Protein AF-A0A6C2YGJ9-F1 (afdb_monomer)

pLDDT: mean 78.11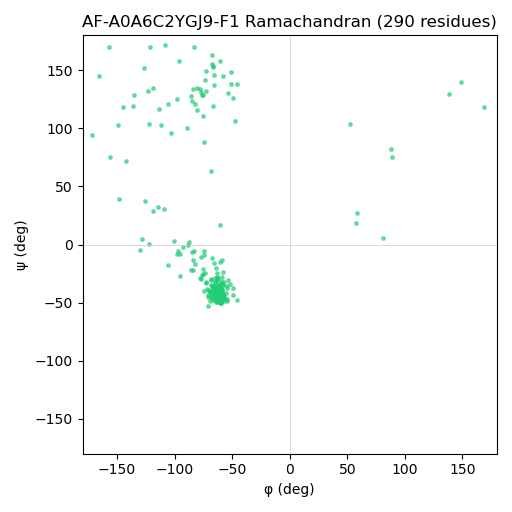, std 20.86, range [23.27, 96.12]

Nearest PDB structures (foldseek):
  2crb-assembly1_A  TM=7.549E-01  e=2.771E+00  Mus musculus
  4y21-assembly1_A  TM=3.299E-01  e=2.074E-01  Rattus norvegicus
  4niq-assembly1_A  TM=7.515E-01  e=5.238E+00  Saccharomyces cerevisiae S288C

Structure (mmCIF, N/CA/C/O backbone):
data_AF-A0A6C2YGJ9-F1
#
_entry.id   AF-A0A6C2YGJ9-F1
#
loop_
_atom_site.group_PDB
_atom_site.id
_atom_site.type_symbol
_atom_site.label_atom_id
_atom_site.label_alt_id
_atom_site.label_comp_id
_atom_site.label_asym_id
_atom_site.label_entity_id
_atom_site.label_seq_id
_atom_site.pdbx_PDB_ins_code
_atom_site.Cartn_x
_atom_site.Cartn_y
_atom_site.Cartn_z
_atom_site.occupancy
_atom_site.B_iso_or_equiv
_atom_site.auth_seq_id
_atom_site.auth_comp_id
_atom_site.auth_asym_id
_atom_site.auth_atom_id
_atom_site.pdbx_PDB_model_num
ATOM 1 N N . MET A 1 1 ? -45.230 7.889 18.158 1.00 23.27 1 MET A N 1
ATOM 2 C CA . MET A 1 1 ? -44.395 7.275 19.216 1.00 23.27 1 MET A CA 1
ATOM 3 C C . MET A 1 1 ? -44.493 5.760 19.086 1.00 23.27 1 MET A C 1
ATOM 5 O O . MET A 1 1 ? -45.608 5.312 18.871 1.00 23.27 1 MET A O 1
ATOM 9 N N . PRO A 1 2 ? -43.426 4.971 19.284 1.00 31.94 2 PRO A N 1
ATOM 10 C CA . PRO A 1 2 ? -42.057 5.140 18.813 1.00 31.94 2 PRO A CA 1
ATOM 11 C C . PRO A 1 2 ? -41.570 3.954 17.942 1.00 31.94 2 PRO A C 1
ATOM 13 O O . PRO A 1 2 ? -42.214 2.924 17.791 1.00 31.94 2 PRO A O 1
ATOM 16 N N . ARG A 1 3 ? -40.405 4.208 17.349 1.00 27.78 3 ARG A N 1
ATOM 17 C CA . ARG A 1 3 ? -39.575 3.450 16.407 1.00 27.78 3 ARG A CA 1
ATOM 18 C C . ARG A 1 3 ? -39.294 1.990 16.807 1.00 27.78 3 ARG A C 1
ATOM 20 O O . ARG A 1 3 ? -38.667 1.743 17.828 1.00 27.78 3 ARG A O 1
ATOM 27 N N . LEU A 1 4 ? -39.608 1.069 15.899 1.00 29.59 4 LEU A N 1
ATOM 28 C CA . LEU A 1 4 ? -38.904 -0.202 15.705 1.00 29.59 4 LEU A CA 1
ATOM 29 C C . LEU A 1 4 ? -38.518 -0.290 14.221 1.00 29.59 4 LEU A C 1
ATOM 31 O O . LEU A 1 4 ? -39.201 0.291 13.383 1.00 29.59 4 LEU A O 1
ATOM 35 N N . CYS A 1 5 ? -37.434 -1.007 13.924 1.00 28.50 5 CYS A N 1
ATOM 36 C CA . CYS A 1 5 ? -36.766 -1.150 12.619 1.00 28.50 5 CYS A CA 1
ATOM 37 C C . CYS A 1 5 ? -35.688 -0.100 12.312 1.00 28.50 5 CYS A C 1
ATOM 39 O O . CYS A 1 5 ? -35.864 0.779 11.471 1.00 28.50 5 CYS A O 1
ATOM 41 N N . ARG A 1 6 ? -34.523 -0.265 12.953 1.00 29.61 6 ARG A N 1
ATOM 42 C CA . ARG A 1 6 ? -33.194 -0.153 12.319 1.00 29.61 6 ARG A CA 1
ATOM 43 C C . ARG A 1 6 ? -32.117 -0.602 13.310 1.00 29.61 6 ARG A C 1
ATOM 45 O O . ARG A 1 6 ? -31.665 0.208 14.098 1.00 29.61 6 ARG A O 1
ATOM 52 N N . PHE A 1 7 ? -31.728 -1.874 13.252 1.00 29.61 7 PHE A N 1
ATOM 53 C CA . PHE A 1 7 ? -30.383 -2.345 13.614 1.00 29.61 7 PHE A CA 1
ATOM 54 C C . PHE A 1 7 ? -30.121 -3.665 12.875 1.00 29.61 7 PHE A C 1
ATOM 56 O O . PHE A 1 7 ? -30.204 -4.758 13.420 1.00 29.61 7 PHE A O 1
ATOM 63 N N . ILE A 1 8 ? -29.859 -3.535 11.573 1.00 33.00 8 ILE A N 1
ATOM 64 C CA . ILE A 1 8 ? -29.004 -4.460 10.829 1.00 33.00 8 ILE A CA 1
ATOM 65 C C . ILE A 1 8 ? -27.690 -3.706 10.672 1.00 33.00 8 ILE A C 1
ATOM 67 O O . ILE A 1 8 ? -27.598 -2.876 9.775 1.00 33.00 8 ILE A O 1
ATOM 71 N N . VAL A 1 9 ? -26.721 -3.949 11.557 1.00 32.03 9 VAL A N 1
ATOM 72 C CA . VAL A 1 9 ? -25.291 -3.692 11.322 1.00 32.03 9 VAL A CA 1
ATOM 73 C C . VAL A 1 9 ? -24.504 -4.742 12.128 1.00 32.03 9 VAL A C 1
ATOM 75 O O . VAL A 1 9 ? -24.420 -4.651 13.347 1.00 32.03 9 VAL A O 1
ATOM 78 N N . THR A 1 10 ? -23.998 -5.759 11.405 1.00 37.12 10 THR A N 1
ATOM 79 C CA . THR A 1 10 ? -22.789 -6.592 11.666 1.00 37.12 10 THR A CA 1
ATOM 80 C C . THR A 1 10 ? -22.656 -7.264 13.046 1.00 37.12 10 THR A C 1
ATOM 82 O O . THR A 1 10 ? -22.249 -6.619 13.995 1.00 37.12 10 THR A O 1
ATOM 85 N N . SER A 1 11 ? -22.875 -8.564 13.290 1.00 32.44 11 SER A N 1
ATOM 86 C CA . SER A 1 11 ? -22.720 -9.799 12.490 1.00 32.44 11 SER A CA 1
ATOM 87 C C . SER A 1 11 ? -21.327 -10.116 11.915 1.00 32.44 11 SER A C 1
ATOM 89 O O . SER A 1 11 ? -21.232 -10.968 11.041 1.00 32.44 11 SER A O 1
ATOM 91 N N . LEU A 1 12 ? -20.223 -9.528 12.406 1.00 33.72 12 LEU A N 1
ATOM 92 C CA . LEU A 1 12 ? -18.892 -9.915 11.888 1.00 33.72 12 LEU A CA 1
ATOM 93 C C . LEU A 1 12 ? -17.701 -9.856 12.863 1.00 33.72 12 LEU A C 1
ATOM 95 O O . LEU A 1 12 ? -16.598 -9.510 12.459 1.00 33.72 12 LEU A O 1
ATOM 99 N N . VAL A 1 13 ? -17.879 -10.241 14.133 1.00 34.88 13 VAL A N 1
ATOM 100 C CA . VAL A 1 13 ? -16.730 -10.444 15.056 1.00 34.88 13 VAL A CA 1
ATOM 101 C C . VAL A 1 13 ? -16.676 -11.862 15.652 1.00 34.88 13 VAL A C 1
ATOM 103 O O . VAL A 1 13 ? -15.734 -12.217 16.351 1.00 34.88 13 VAL A O 1
ATOM 106 N N . MET A 1 14 ? -17.613 -12.748 15.299 1.00 33.38 14 MET A N 1
ATOM 107 C CA . MET A 1 14 ? -17.686 -14.102 15.868 1.00 33.38 14 MET A CA 1
ATOM 108 C C . MET A 1 14 ? -17.427 -15.232 14.857 1.00 33.38 14 MET A C 1
ATOM 110 O O . MET A 1 14 ? -17.994 -16.312 14.981 1.00 33.38 14 MET A O 1
ATOM 114 N N . MET A 1 15 ? -16.572 -15.003 13.852 1.00 30.42 15 MET A N 1
ATOM 115 C CA . MET A 1 15 ? -16.305 -15.991 12.793 1.00 30.42 15 MET A CA 1
ATOM 116 C C . MET A 1 15 ? -14.821 -16.337 12.592 1.00 30.42 15 MET A C 1
ATOM 118 O O . MET A 1 15 ? -14.391 -16.558 11.466 1.00 30.42 15 MET A O 1
ATOM 122 N N . VAL A 1 16 ? -14.032 -16.415 13.675 1.00 38.22 16 VAL A N 1
ATOM 123 C CA . VAL A 1 16 ? -12.665 -16.988 13.609 1.00 38.22 16 VAL A CA 1
ATOM 124 C C . VAL A 1 16 ? -12.359 -18.052 14.680 1.00 38.22 16 VAL A C 1
ATOM 126 O O . VAL A 1 16 ? -11.322 -18.689 14.581 1.00 38.22 16 VAL A O 1
ATOM 129 N N . PHE A 1 17 ? -13.227 -18.360 15.658 1.00 35.75 17 PHE A N 1
ATOM 130 C CA . PHE A 1 17 ? -12.778 -19.219 16.779 1.00 35.75 17 PHE A CA 1
ATOM 131 C C . PHE A 1 17 ? -13.585 -20.461 17.176 1.00 35.75 17 PHE A C 1
ATOM 133 O O . PHE A 1 17 ? -13.168 -21.129 18.116 1.00 35.75 17 PHE A O 1
ATOM 140 N N . LEU A 1 18 ? -14.650 -20.868 16.476 1.00 30.64 18 LEU A N 1
ATOM 141 C CA . LEU A 1 18 ? -15.353 -22.120 16.821 1.00 30.64 18 LEU A CA 1
ATOM 142 C C . LEU A 1 18 ? -15.846 -22.892 15.587 1.00 30.64 18 LEU A C 1
ATOM 144 O O . LEU A 1 18 ? -17.040 -22.982 15.317 1.00 30.64 18 LEU A O 1
ATOM 148 N N . THR A 1 19 ? -14.920 -23.501 14.847 1.00 34.78 19 THR A N 1
ATOM 149 C CA . THR A 1 19 ? -15.206 -24.725 14.082 1.00 34.78 19 THR A CA 1
ATOM 150 C C . THR A 1 19 ? -14.930 -25.927 14.976 1.00 34.78 19 THR A C 1
ATOM 152 O O . THR A 1 19 ? -13.782 -26.324 15.154 1.00 34.78 19 THR A O 1
ATOM 155 N N . GLY A 1 20 ? -15.988 -26.501 15.542 1.00 32.31 20 GLY A N 1
ATOM 156 C CA . GLY A 1 20 ? -15.932 -27.776 16.250 1.00 32.31 20 GLY A CA 1
ATOM 157 C C . GLY A 1 20 ? -17.219 -28.036 17.023 1.00 32.31 20 GLY A C 1
ATOM 158 O O . GLY A 1 20 ? -17.531 -27.286 17.937 1.00 32.31 20 GLY A O 1
ATOM 159 N N . CYS A 1 21 ? -17.916 -29.116 16.662 1.00 29.69 21 CYS A N 1
ATOM 160 C CA . CYS A 1 21 ? -19.126 -29.674 17.287 1.00 29.69 21 CYS A CA 1
ATOM 161 C C . CYS A 1 21 ? -20.479 -29.117 16.795 1.00 29.69 21 CYS A C 1
ATOM 163 O O . CYS A 1 21 ? -21.132 -28.297 17.435 1.00 29.69 21 CYS A O 1
ATOM 165 N N . ARG A 1 22 ? -20.933 -29.676 15.666 1.00 29.14 22 ARG A N 1
ATOM 166 C CA . ARG A 1 22 ? -22.346 -29.865 15.296 1.00 29.14 22 ARG A CA 1
ATOM 167 C C . ARG A 1 22 ? -22.621 -31.364 15.488 1.00 29.14 22 ARG A C 1
ATOM 169 O O . ARG A 1 22 ? -21.801 -32.159 15.046 1.00 29.14 22 ARG A O 1
ATOM 176 N N . GLU A 1 23 ? -23.570 -31.758 16.333 1.00 31.81 23 GLU A N 1
ATOM 177 C CA . GLU A 1 23 ? -24.836 -32.472 16.028 1.00 31.81 23 GLU A CA 1
ATOM 178 C C . GLU A 1 23 ? -25.102 -33.330 17.292 1.00 31.81 23 GLU A C 1
ATOM 180 O O . GLU A 1 23 ? -24.149 -33.797 17.901 1.00 31.81 23 GLU A O 1
ATOM 185 N N . THR A 1 24 ? -26.292 -33.529 17.860 1.00 32.03 24 THR A N 1
ATOM 186 C CA . THR A 1 24 ? -27.667 -33.525 17.349 1.00 32.03 24 THR A CA 1
ATOM 187 C C . THR A 1 24 ? -28.628 -33.473 18.541 1.00 32.03 24 THR A C 1
ATOM 189 O O . THR A 1 24 ? -28.391 -34.088 19.579 1.00 32.03 24 THR A O 1
ATOM 192 N N . VAL A 1 25 ? -29.739 -32.767 18.348 1.00 35.97 25 VAL A N 1
ATOM 193 C CA . VAL A 1 25 ? -30.959 -32.816 19.161 1.00 35.97 25 VAL A CA 1
ATOM 194 C C . VAL A 1 25 ? -31.700 -34.127 18.875 1.00 35.97 25 VAL A C 1
ATOM 196 O O . VAL A 1 25 ? -31.812 -34.510 17.714 1.00 35.97 25 VAL A O 1
ATOM 199 N N . SER A 1 26 ? -32.289 -34.757 19.895 1.00 29.33 26 SER A N 1
ATOM 200 C CA . SER A 1 26 ? -33.496 -35.567 19.704 1.00 29.33 26 SER A CA 1
ATOM 201 C C . SER A 1 26 ? -34.495 -35.283 20.818 1.00 29.33 26 SER A C 1
ATOM 203 O O . SER A 1 26 ? -34.227 -35.473 22.001 1.00 29.33 26 SER A O 1
ATOM 205 N N . THR A 1 27 ? -35.645 -34.792 20.380 1.00 37.47 27 THR A N 1
ATOM 206 C CA . THR A 1 27 ? -36.900 -34.597 21.098 1.00 37.47 27 THR A CA 1
ATOM 207 C C . THR A 1 27 ? -37.430 -35.902 21.680 1.00 37.47 27 THR A C 1
ATOM 209 O O . THR A 1 27 ? -37.372 -36.920 20.998 1.00 37.47 27 THR A O 1
ATOM 212 N N . ASN A 1 28 ? -38.059 -35.839 22.854 1.00 33.56 28 ASN A N 1
ATOM 213 C CA . ASN A 1 28 ? -39.238 -36.650 23.142 1.00 33.56 28 ASN A CA 1
ATOM 214 C C . ASN A 1 28 ? -40.206 -35.859 24.026 1.00 33.56 28 ASN A C 1
ATOM 216 O O . ASN A 1 28 ? -39.875 -35.419 25.124 1.00 33.56 28 ASN A O 1
ATOM 220 N N . VAL A 1 29 ? -41.391 -35.647 23.459 1.00 42.34 29 VAL A N 1
ATOM 221 C CA . VAL A 1 29 ? -42.600 -35.146 24.103 1.00 42.34 29 VAL A CA 1
ATOM 222 C C . VAL A 1 29 ? -43.286 -36.359 24.713 1.00 42.34 29 VAL A C 1
ATOM 224 O O . VAL A 1 29 ? -43.616 -37.288 23.981 1.00 42.34 29 VAL A O 1
ATOM 227 N N . GLU A 1 30 ? -43.552 -36.340 26.014 1.00 35.72 30 GLU A N 1
ATOM 228 C CA . GLU A 1 30 ? -44.529 -37.248 26.607 1.00 35.72 30 GLU A CA 1
ATOM 229 C C . GLU A 1 30 ? -45.426 -36.466 27.570 1.00 35.72 30 GLU A C 1
ATOM 231 O O . GLU A 1 30 ? -44.982 -35.643 28.368 1.00 35.72 30 GLU A O 1
ATOM 236 N N . THR A 1 31 ? -46.725 -36.651 27.359 1.00 42.34 31 THR A N 1
ATOM 237 C CA . THR A 1 31 ? -47.855 -35.944 27.977 1.00 42.34 31 THR A CA 1
ATOM 238 C C . THR A 1 31 ? -48.373 -36.775 29.156 1.00 42.34 31 THR A C 1
ATOM 240 O O . THR A 1 31 ? -48.174 -37.984 29.110 1.00 42.34 31 THR A O 1
ATOM 243 N N . VAL A 1 32 ? -49.069 -36.145 30.129 1.00 37.78 32 VAL A N 1
ATOM 244 C CA . VAL A 1 32 ? -50.032 -36.661 31.166 1.00 37.78 32 VAL A CA 1
ATOM 245 C C . VAL A 1 32 ? -49.722 -35.939 32.505 1.00 37.78 32 VAL A C 1
ATOM 247 O O . VAL A 1 32 ? -48.561 -35.894 32.882 1.00 37.78 32 VAL A O 1
ATOM 250 N N . ALA A 1 33 ? -50.601 -35.308 33.308 1.00 35.38 33 ALA A N 1
ATOM 251 C CA . ALA A 1 33 ? -52.064 -35.199 33.500 1.00 35.38 33 ALA A CA 1
ATOM 252 C C . ALA A 1 33 ? -52.413 -33.862 34.246 1.00 35.38 33 ALA A C 1
ATOM 254 O O . ALA A 1 33 ? -51.496 -33.217 34.758 1.00 35.38 33 ALA A O 1
ATOM 255 N N . PRO A 1 34 ? -53.698 -33.435 34.359 1.00 39.16 34 PRO A N 1
ATOM 256 C CA . PRO A 1 34 ? -54.123 -32.246 35.127 1.00 39.16 34 PRO A CA 1
ATOM 257 C C . PRO A 1 34 ? -54.315 -32.526 36.650 1.00 39.16 34 PRO A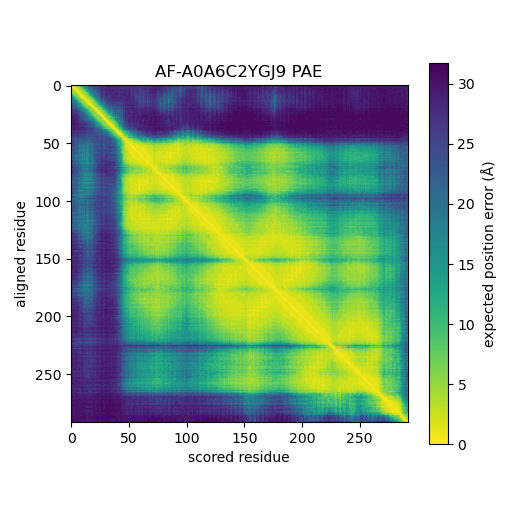 C 1
ATOM 259 O O . PRO A 1 34 ? -54.267 -33.684 37.064 1.00 39.16 34 PRO A O 1
ATOM 262 N N . PRO A 1 35 ? -54.496 -31.486 37.500 1.00 49.47 35 PRO A N 1
ATOM 263 C CA . PRO A 1 35 ? -53.699 -31.260 38.718 1.00 49.47 35 PRO A CA 1
ATOM 264 C C . PRO A 1 35 ? -54.448 -31.528 40.040 1.00 49.47 35 PRO A C 1
ATOM 266 O O . PRO A 1 35 ? -55.677 -31.590 40.046 1.00 49.47 35 PRO A O 1
ATOM 269 N N . PRO A 1 36 ? -53.759 -31.515 41.198 1.00 38.06 36 PRO A N 1
ATOM 270 C CA . PRO A 1 36 ? -54.368 -31.098 42.452 1.00 38.06 36 PRO A CA 1
ATOM 271 C C . PRO A 1 36 ? -54.023 -29.628 42.749 1.00 38.06 36 PRO A C 1
ATOM 273 O O . PRO A 1 36 ? -52.854 -29.252 42.818 1.00 38.06 36 PRO A O 1
ATOM 276 N N . SER A 1 37 ? -55.041 -28.794 42.973 1.00 47.12 37 SER A N 1
ATOM 277 C CA . SER A 1 37 ? -54.858 -27.546 43.721 1.00 47.12 37 SER A CA 1
ATOM 278 C C . SER A 1 37 ? -54.751 -27.863 45.209 1.00 47.12 37 SER A C 1
ATOM 280 O O . SER A 1 37 ? -55.669 -28.450 45.781 1.00 47.12 37 SER A O 1
ATOM 282 N N . PRO A 1 38 ? -53.711 -27.344 45.863 1.00 41.16 38 PRO A N 1
ATOM 283 C CA . PRO A 1 38 ? -53.897 -26.639 47.114 1.00 41.16 38 PRO A CA 1
ATOM 284 C C . PRO A 1 38 ? -53.415 -25.198 46.952 1.00 41.16 38 PRO A C 1
ATOM 286 O O . PRO A 1 38 ? -52.356 -24.931 46.381 1.00 41.16 38 PRO A O 1
ATOM 289 N N . ALA A 1 39 ? -54.230 -24.269 47.447 1.00 46.84 39 ALA A N 1
ATOM 290 C CA . ALA A 1 39 ? -53.905 -22.859 47.559 1.00 46.84 39 ALA A CA 1
ATOM 291 C C . ALA A 1 39 ? -52.512 -22.690 48.184 1.00 46.84 39 ALA A C 1
ATOM 293 O O . ALA A 1 39 ? -52.314 -22.918 49.373 1.00 46.84 39 ALA A O 1
ATOM 294 N N . THR A 1 40 ? -51.552 -22.316 47.348 1.00 45.12 40 THR A N 1
ATOM 295 C CA . THR A 1 40 ? -50.264 -21.783 47.767 1.00 45.12 40 THR A CA 1
ATOM 296 C C . THR A 1 40 ? -50.296 -20.352 47.272 1.00 45.12 40 THR A C 1
ATOM 298 O O . THR A 1 40 ? -50.474 -20.126 46.073 1.00 45.12 40 THR A O 1
ATOM 301 N N . GLU A 1 41 ? -50.241 -19.393 48.193 1.00 45.88 41 GLU A N 1
ATOM 302 C CA . GLU A 1 41 ? -50.056 -17.987 47.843 1.00 45.88 41 GLU A CA 1
ATOM 303 C C . GLU A 1 41 ? -48.933 -17.886 46.800 1.00 45.88 41 GLU A C 1
ATOM 305 O O . GLU A 1 41 ? -47.944 -18.624 46.913 1.00 45.88 41 GLU A O 1
ATOM 310 N N . PRO A 1 42 ? -49.084 -17.052 45.753 1.00 42.44 42 PRO A N 1
ATOM 311 C CA . PRO A 1 42 ? -48.051 -16.942 44.741 1.00 42.44 42 PRO A CA 1
ATOM 312 C C . PRO A 1 42 ? -46.739 -16.624 45.462 1.00 42.44 42 PRO A C 1
ATOM 314 O O . PRO A 1 42 ? -46.726 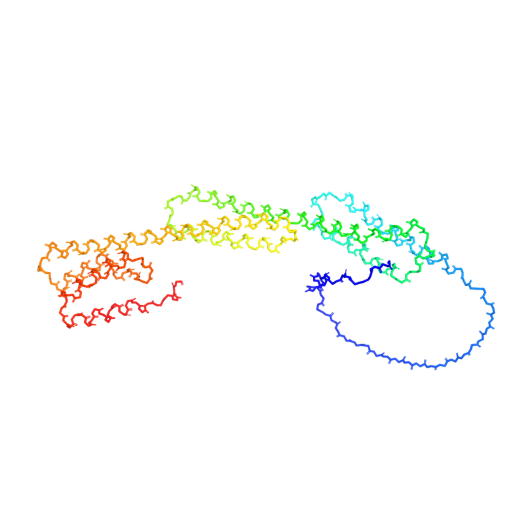-15.723 46.309 1.00 42.44 42 PRO A O 1
ATOM 317 N N . PRO A 1 43 ? -45.642 -17.351 45.175 1.00 45.91 43 PRO A N 1
ATOM 318 C CA . PRO A 1 43 ? -44.355 -16.982 45.726 1.00 45.91 43 PRO A CA 1
ATOM 319 C C . PRO A 1 43 ? -44.128 -15.503 45.427 1.00 45.91 43 PRO A C 1
ATOM 321 O O . PRO A 1 43 ? -44.611 -14.969 44.427 1.00 45.91 43 PRO A O 1
ATOM 324 N N . ASN A 1 44 ? -43.424 -14.821 46.316 1.00 47.06 44 ASN A N 1
ATOM 325 C CA . ASN A 1 44 ? -43.040 -13.428 46.156 1.00 47.06 44 ASN A CA 1
ATOM 326 C C . ASN A 1 44 ? -42.008 -13.304 45.005 1.00 47.06 44 ASN A C 1
ATOM 328 O O . ASN A 1 44 ? -40.846 -12.973 45.218 1.00 47.06 44 ASN A O 1
ATOM 332 N N . VAL A 1 45 ? -42.409 -13.652 43.773 1.00 49.31 45 VAL A N 1
ATOM 333 C CA . VAL A 1 45 ? -41.579 -13.741 42.559 1.00 49.31 45 VAL A CA 1
ATOM 334 C C . VAL A 1 45 ? -41.058 -12.356 42.181 1.00 49.31 45 VAL A C 1
ATOM 336 O O . VAL A 1 45 ? -39.954 -12.225 41.663 1.00 49.31 45 VAL A O 1
ATOM 339 N N . SER A 1 46 ? -41.808 -11.304 42.527 1.00 55.44 46 SER A N 1
ATOM 340 C CA . SER A 1 46 ? -41.407 -9.916 42.294 1.00 55.44 46 SER A CA 1
ATOM 341 C C . SER A 1 46 ? -40.097 -9.561 43.003 1.00 55.44 46 SER A C 1
ATOM 343 O O . SER A 1 46 ? -39.279 -8.845 42.432 1.00 55.44 46 SER A O 1
ATOM 345 N N . GLY A 1 47 ? -39.868 -10.061 44.223 1.00 59.94 47 GLY A N 1
ATOM 346 C CA . GLY A 1 47 ? -38.642 -9.778 44.976 1.00 59.94 47 GLY A CA 1
ATOM 347 C C . GLY A 1 47 ? -37.412 -10.475 44.390 1.00 59.94 47 GLY A C 1
ATOM 348 O O . GLY A 1 47 ? -36.370 -9.846 44.231 1.00 59.94 47 GLY A O 1
ATOM 349 N N . ALA A 1 48 ? -37.552 -11.747 44.006 1.00 63.44 48 ALA A N 1
ATOM 350 C CA . ALA A 1 48 ? -36.462 -12.549 43.446 1.00 63.44 48 ALA A CA 1
ATOM 351 C C . ALA A 1 48 ? -36.008 -12.044 42.064 1.00 63.44 48 ALA A C 1
ATOM 353 O O . ALA A 1 48 ? -34.812 -11.892 41.832 1.00 63.44 48 ALA A O 1
ATOM 354 N N . VAL A 1 49 ? -36.956 -11.695 41.186 1.00 69.44 49 VAL A N 1
ATOM 355 C CA . VAL A 1 49 ? -36.654 -11.127 39.859 1.00 69.44 49 VAL A CA 1
ATOM 356 C C . VAL A 1 49 ? -35.977 -9.760 39.990 1.00 69.44 49 VAL A C 1
ATOM 358 O O . VAL A 1 49 ? -35.037 -9.456 39.264 1.00 69.44 49 VAL A O 1
ATOM 361 N N . THR A 1 50 ? -36.397 -8.938 40.956 1.00 75.31 50 THR A N 1
ATOM 362 C CA . THR A 1 50 ? -35.761 -7.629 41.188 1.00 75.31 50 THR A CA 1
ATOM 363 C C . THR A 1 50 ? -34.338 -7.774 41.738 1.00 75.31 50 THR A C 1
ATOM 365 O O . THR A 1 50 ? -33.468 -6.981 41.380 1.00 75.31 50 THR A O 1
ATOM 368 N N . ALA A 1 51 ? -34.078 -8.793 42.566 1.00 82.06 51 ALA A N 1
ATOM 369 C CA . ALA A 1 51 ? -32.742 -9.091 43.080 1.00 82.06 51 ALA A CA 1
ATOM 370 C C . ALA A 1 51 ? -31.782 -9.554 41.970 1.00 82.06 51 ALA A C 1
ATOM 372 O O . ALA A 1 51 ? -30.680 -9.026 41.870 1.00 82.06 51 ALA A O 1
ATOM 373 N N . GLU A 1 52 ? -32.222 -10.450 41.080 1.00 86.25 52 GLU A N 1
ATOM 374 C CA . GLU A 1 52 ? -31.417 -10.918 39.940 1.00 86.25 52 GLU A CA 1
ATOM 375 C C . GLU A 1 52 ? -31.040 -9.771 38.986 1.00 86.25 52 GLU A C 1
ATOM 377 O O . GLU A 1 52 ? -29.887 -9.648 38.564 1.00 86.25 52 GLU A O 1
ATOM 382 N N . ILE A 1 53 ? -31.987 -8.867 38.707 1.00 87.75 53 ILE A N 1
ATOM 383 C CA . ILE A 1 53 ? -31.736 -7.661 37.905 1.00 87.75 53 ILE A CA 1
ATOM 384 C C . ILE A 1 53 ? -30.721 -6.749 38.601 1.00 87.75 53 ILE A C 1
ATOM 386 O O . ILE A 1 53 ? -29.797 -6.244 37.960 1.00 87.75 53 ILE A O 1
ATOM 390 N N . ALA A 1 54 ? -30.883 -6.522 39.907 1.00 88.50 54 ALA A N 1
ATOM 391 C CA . ALA A 1 54 ? -29.969 -5.687 40.675 1.00 88.50 54 ALA A CA 1
ATOM 392 C C . ALA A 1 54 ? -28.544 -6.267 40.680 1.00 88.50 54 ALA A C 1
ATOM 394 O O . ALA A 1 54 ? -27.588 -5.521 40.458 1.00 88.50 54 ALA A O 1
ATOM 395 N N . ASP A 1 55 ? -28.400 -7.582 40.846 1.00 91.56 55 ASP A N 1
ATOM 396 C CA . ASP A 1 55 ? -27.112 -8.277 40.820 1.00 91.56 55 ASP A CA 1
ATOM 397 C C . ASP A 1 55 ? -26.438 -8.197 39.443 1.00 91.56 55 ASP A C 1
ATOM 399 O O . ASP A 1 55 ? -25.240 -7.907 39.356 1.00 91.56 55 ASP A O 1
ATOM 403 N N . ALA A 1 56 ? -27.200 -8.364 38.357 1.00 93.12 56 ALA A N 1
ATOM 404 C CA . ALA A 1 56 ? -26.698 -8.197 36.994 1.00 93.12 56 ALA A CA 1
ATOM 405 C C . ALA A 1 56 ? -26.204 -6.760 36.734 1.00 93.12 56 ALA A C 1
ATOM 407 O O . ALA A 1 56 ? -25.108 -6.559 36.201 1.00 93.12 56 ALA A O 1
ATOM 408 N N . CYS A 1 57 ? -26.960 -5.751 37.178 1.00 92.94 57 CYS A N 1
ATOM 409 C CA . CYS A 1 57 ? -26.553 -4.347 37.113 1.00 92.94 57 CYS A CA 1
ATOM 410 C C . CYS A 1 57 ? -25.275 -4.082 37.934 1.00 92.94 57 CYS A C 1
ATOM 412 O O . CYS A 1 57 ? -24.348 -3.423 37.458 1.00 92.94 57 CYS A O 1
ATOM 414 N N . ILE A 1 58 ? -25.174 -4.626 39.155 1.00 94.88 58 ILE A N 1
ATOM 415 C CA . ILE A 1 58 ? -23.966 -4.528 39.996 1.00 94.88 58 ILE A CA 1
ATOM 416 C C . ILE A 1 58 ? -22.761 -5.169 39.303 1.00 94.88 58 ILE A C 1
ATOM 418 O O . ILE A 1 58 ? -21.650 -4.635 39.375 1.00 94.88 58 ILE A O 1
ATOM 422 N N . TYR A 1 59 ? -22.956 -6.308 38.640 1.00 95.88 59 TYR A N 1
ATOM 423 C CA . TYR A 1 59 ? -21.896 -6.989 37.909 1.00 95.88 59 TYR A CA 1
ATOM 424 C C . TYR A 1 59 ? -21.361 -6.137 36.751 1.00 95.88 59 TYR A C 1
ATOM 426 O O . TYR A 1 59 ? -20.148 -5.937 36.664 1.00 95.88 59 TYR A O 1
ATOM 434 N N . ILE A 1 60 ? -22.241 -5.585 35.909 1.00 95.25 60 ILE A N 1
ATOM 435 C CA . ILE A 1 60 ? -21.841 -4.724 34.783 1.00 95.25 60 ILE A CA 1
ATOM 436 C C . ILE A 1 60 ? -21.127 -3.464 35.284 1.00 95.25 60 ILE A C 1
ATOM 438 O O . ILE A 1 60 ? -20.053 -3.128 34.785 1.00 95.25 60 ILE A O 1
ATOM 442 N N . ASP A 1 61 ? -21.642 -2.812 36.326 1.00 95.12 61 ASP A N 1
ATOM 443 C CA . ASP A 1 61 ? -20.967 -1.665 36.943 1.00 95.12 61 ASP A CA 1
ATOM 444 C C . ASP A 1 61 ? -19.572 -2.028 37.458 1.00 95.12 61 ASP A C 1
ATOM 446 O O . ASP A 1 61 ? -18.628 -1.245 37.348 1.00 95.12 61 ASP A O 1
ATOM 450 N N . ARG A 1 62 ? -19.415 -3.225 38.033 1.00 95.56 62 ARG A N 1
ATOM 451 C CA . ARG A 1 62 ? -18.115 -3.713 38.499 1.00 95.56 62 ARG A CA 1
ATOM 452 C C . ARG A 1 62 ? -17.166 -3.958 37.325 1.00 95.56 62 ARG A C 1
ATOM 454 O O . ARG A 1 62 ? -15.973 -3.697 37.469 1.00 95.56 62 ARG A O 1
ATOM 461 N N . CYS A 1 63 ? -17.670 -4.417 36.179 1.00 95.69 63 CYS A N 1
ATOM 462 C CA . CYS A 1 63 ? -16.897 -4.490 34.940 1.00 95.69 63 CYS A CA 1
ATOM 463 C C . CYS A 1 63 ? -16.426 -3.099 34.501 1.00 95.69 63 CYS A C 1
ATOM 465 O O . CYS A 1 63 ? -15.232 -2.922 34.283 1.00 95.69 63 CYS A O 1
ATOM 467 N N . PHE A 1 64 ? -17.307 -2.097 34.454 1.00 95.69 64 PHE A N 1
ATOM 468 C CA . PHE A 1 64 ? -16.916 -0.732 34.083 1.00 95.69 64 PHE A CA 1
ATOM 469 C C . PHE A 1 64 ? -15.907 -0.115 35.047 1.00 95.69 64 PHE A C 1
ATOM 471 O O . PHE A 1 64 ? -14.889 0.394 34.598 1.00 95.69 64 PHE A O 1
ATOM 478 N N . LYS A 1 65 ? -16.103 -0.259 36.362 1.00 95.56 65 LYS A N 1
ATOM 479 C CA . LYS A 1 65 ? -15.120 0.201 37.359 1.00 95.56 65 LYS A CA 1
ATOM 480 C C . LYS A 1 65 ? -13.750 -0.447 37.177 1.00 95.56 65 LYS A C 1
ATOM 482 O O . LYS A 1 65 ? -12.733 0.187 37.429 1.00 95.56 65 LYS A O 1
ATOM 487 N N . ARG A 1 66 ? -13.708 -1.718 36.757 1.00 93.75 66 ARG A N 1
ATOM 488 C CA . ARG A 1 66 ? -12.443 -2.379 36.415 1.00 93.75 66 ARG A CA 1
ATOM 489 C C . ARG A 1 66 ? -11.820 -1.757 35.173 1.00 93.75 66 ARG A C 1
ATOM 491 O O . ARG A 1 66 ? -10.635 -1.480 35.217 1.00 93.75 66 ARG A O 1
ATOM 498 N N . LEU A 1 67 ? -12.601 -1.504 34.121 1.00 92.94 67 LEU A N 1
ATOM 499 C CA . LEU A 1 67 ? -12.120 -0.855 32.895 1.00 92.94 67 LEU A CA 1
ATOM 500 C C . LEU A 1 67 ? -11.580 0.558 33.148 1.00 92.94 67 LEU A C 1
ATOM 502 O O . LEU A 1 67 ? -10.541 0.912 32.608 1.00 92.94 67 LEU A O 1
ATOM 506 N N . GLU A 1 68 ? -12.243 1.346 33.995 1.00 93.50 68 GLU A N 1
ATOM 507 C CA . GLU A 1 68 ? -11.799 2.694 34.383 1.00 93.50 68 GLU A CA 1
ATOM 508 C C . GLU A 1 68 ? -10.463 2.696 35.134 1.00 93.50 68 GLU A C 1
ATOM 510 O O . GLU A 1 68 ? -9.728 3.679 35.074 1.00 93.50 68 GLU A O 1
ATOM 515 N N . ALA A 1 69 ? -10.150 1.605 35.835 1.00 92.00 69 ALA A N 1
ATOM 516 C CA . ALA A 1 69 ? -8.896 1.446 36.560 1.00 92.00 69 ALA A CA 1
ATOM 517 C C . ALA A 1 69 ? -7.736 0.957 35.674 1.00 92.00 69 ALA A C 1
ATOM 519 O O . ALA A 1 69 ? -6.588 1.003 36.119 1.00 92.00 69 ALA A O 1
ATOM 520 N N . GLU A 1 70 ? -8.006 0.473 34.456 1.00 91.00 70 GLU A N 1
ATOM 521 C CA . GLU A 1 70 ? -6.952 0.030 33.541 1.00 91.00 70 GLU A CA 1
ATOM 522 C C . GLU A 1 70 ? -6.275 1.249 32.883 1.00 91.00 70 GLU A C 1
ATOM 524 O O . GLU A 1 70 ? -6.959 2.157 32.398 1.00 91.00 70 GLU A O 1
ATOM 529 N N . PRO A 1 71 ? -4.931 1.298 32.832 1.00 89.81 71 PRO A N 1
ATOM 530 C CA . PRO A 1 71 ? -4.227 2.371 32.141 1.00 89.81 71 PRO A CA 1
ATOM 531 C C . PRO A 1 71 ? -4.484 2.300 30.630 1.00 89.81 71 PRO A C 1
ATOM 533 O O . PRO A 1 71 ? -4.691 1.224 30.068 1.00 89.81 71 PRO A O 1
ATOM 536 N N . GLU A 1 72 ? -4.411 3.443 29.937 1.00 84.00 72 GLU A N 1
ATOM 537 C CA . GLU A 1 72 ? -4.722 3.498 28.498 1.00 84.00 72 GLU A CA 1
ATOM 538 C C . GLU A 1 72 ? -3.862 2.550 27.650 1.00 84.00 72 GLU A C 1
ATOM 540 O O . GLU A 1 72 ? -4.351 1.987 26.672 1.00 84.00 72 GLU A O 1
ATOM 545 N N . SER A 1 73 ? -2.609 2.318 28.053 1.00 84.38 73 SER A N 1
ATOM 546 C CA . SER A 1 73 ? -1.685 1.390 27.392 1.00 84.38 73 SER A CA 1
ATOM 547 C C . SER A 1 73 ? -2.145 -0.071 27.420 1.00 84.38 73 SER A C 1
ATOM 549 O O . SER A 1 73 ? -1.752 -0.841 26.549 1.00 84.38 73 SER A O 1
ATOM 551 N N . GLU A 1 74 ? -2.979 -0.454 28.390 1.00 87.69 74 GLU A N 1
ATOM 552 C CA . GLU A 1 74 ? -3.473 -1.825 28.589 1.00 87.69 74 GLU A CA 1
ATOM 553 C C . GLU A 1 74 ? -4.863 -2.053 27.972 1.00 87.69 74 GLU A C 1
ATOM 555 O O . GLU A 1 74 ? -5.341 -3.189 27.909 1.00 87.69 74 GLU A O 1
ATOM 560 N N . LEU A 1 75 ? -5.511 -1.004 27.450 1.00 87.06 75 LEU A N 1
ATOM 561 C CA . LEU A 1 75 ? -6.799 -1.110 26.750 1.00 87.06 75 LEU A CA 1
ATOM 562 C C . LEU A 1 75 ? -6.804 -2.118 25.584 1.00 87.06 75 LEU A C 1
ATOM 564 O O . LEU A 1 75 ? -7.810 -2.804 25.408 1.00 87.06 75 LEU A O 1
ATOM 568 N N . PRO A 1 76 ? -5.717 -2.297 24.806 1.00 84.44 76 PRO A N 1
ATOM 569 C CA . PRO A 1 76 ? -5.662 -3.313 23.756 1.00 84.44 76 PRO A CA 1
ATOM 570 C C . PRO A 1 76 ? -5.676 -4.765 24.255 1.00 84.44 76 PRO A C 1
ATOM 572 O O . PRO A 1 76 ? -5.803 -5.677 23.431 1.00 84.44 76 PRO A O 1
ATOM 575 N N . SER A 1 77 ? -5.496 -4.998 25.560 1.00 88.81 77 SER A N 1
ATOM 576 C CA . SER A 1 77 ? -5.248 -6.323 26.126 1.00 88.81 77 SER A CA 1
ATOM 577 C C . SER A 1 77 ? -6.443 -7.277 26.003 1.00 88.81 77 SER A C 1
ATOM 579 O O . SER A 1 77 ? -7.616 -6.886 26.000 1.00 88.81 77 SER A O 1
ATOM 581 N N . LEU A 1 78 ? -6.145 -8.583 25.972 1.00 87.25 78 LEU A N 1
ATOM 582 C CA . LEU A 1 78 ? -7.164 -9.642 26.010 1.00 87.25 78 LEU A CA 1
ATOM 583 C C . LEU A 1 78 ? -8.024 -9.570 27.278 1.00 87.25 78 LEU A C 1
ATOM 585 O O . LEU A 1 78 ? -9.206 -9.908 27.249 1.00 87.25 78 LEU A O 1
ATOM 589 N N . ARG A 1 79 ? -7.441 -9.100 28.385 1.00 90.81 79 ARG A N 1
ATOM 590 C CA . ARG A 1 79 ? -8.140 -8.912 29.657 1.00 90.81 79 ARG A CA 1
ATOM 591 C C . ARG A 1 79 ? -9.239 -7.859 29.534 1.00 90.81 79 ARG A C 1
ATOM 593 O O . ARG A 1 79 ? -10.373 -8.141 29.913 1.00 90.81 79 ARG A O 1
ATOM 600 N N . VAL A 1 80 ? -8.932 -6.688 28.977 1.00 92.19 80 VAL A N 1
ATOM 601 C CA . VAL A 1 80 ? -9.916 -5.614 28.761 1.00 92.19 80 VAL A CA 1
ATOM 602 C C . VAL A 1 80 ? -11.039 -6.085 27.838 1.00 92.19 80 VAL A C 1
ATOM 604 O O . VAL A 1 80 ? -12.214 -5.945 28.180 1.00 92.19 80 VAL A O 1
ATOM 607 N N . ALA A 1 81 ? -10.694 -6.753 26.733 1.00 91.62 81 ALA A N 1
ATOM 608 C CA . ALA A 1 81 ? -11.684 -7.345 25.835 1.00 91.62 81 ALA A CA 1
ATOM 609 C C . ALA A 1 81 ? -12.590 -8.363 26.552 1.00 91.62 81 ALA A C 1
ATOM 611 O O . ALA A 1 81 ? -13.806 -8.338 26.375 1.00 91.62 81 ALA A O 1
ATOM 612 N N . SER A 1 82 ? -12.024 -9.218 27.412 1.00 92.62 82 SER A N 1
ATOM 613 C CA . SER A 1 82 ? -12.794 -10.185 28.201 1.00 92.62 82 SER A CA 1
ATOM 614 C C . SER A 1 82 ? -13.753 -9.509 29.184 1.00 92.62 82 SER A C 1
ATOM 616 O O . SER A 1 82 ? -14.850 -10.024 29.397 1.00 92.62 82 SER A O 1
ATOM 618 N N . ILE A 1 83 ? -13.369 -8.385 29.797 1.00 95.06 83 ILE A N 1
ATOM 619 C CA . ILE A 1 83 ? -14.240 -7.638 30.718 1.00 95.06 83 ILE A CA 1
ATOM 620 C C . ILE A 1 83 ? -15.419 -7.026 29.951 1.00 95.06 83 ILE A C 1
ATOM 622 O O . ILE A 1 83 ? -16.561 -7.166 30.388 1.00 95.06 83 ILE A O 1
ATOM 626 N N . ILE A 1 84 ? -15.158 -6.420 28.788 1.00 95.62 84 ILE A N 1
ATOM 627 C CA . ILE A 1 84 ? -16.199 -5.861 27.910 1.00 95.62 84 ILE A CA 1
ATOM 628 C C . ILE A 1 84 ? -17.163 -6.965 27.457 1.00 95.62 84 ILE A C 1
ATOM 630 O O . ILE A 1 84 ? -18.370 -6.829 27.636 1.00 95.62 84 ILE A O 1
ATOM 634 N N . GLN A 1 85 ? -16.643 -8.095 26.968 1.00 94.06 85 GLN A N 1
ATOM 635 C CA . GLN A 1 85 ? -17.464 -9.245 26.570 1.00 94.06 85 GLN A CA 1
ATOM 636 C C . GLN A 1 85 ? -18.275 -9.817 27.732 1.00 94.06 85 GLN A C 1
ATOM 638 O O . GLN A 1 85 ? -19.389 -10.286 27.532 1.00 94.06 85 GLN A O 1
ATOM 643 N N . SER A 1 86 ? -17.731 -9.799 28.949 1.00 95.12 86 SER A N 1
ATOM 644 C CA . SER A 1 86 ? -18.471 -10.253 30.127 1.00 95.12 86 SER A CA 1
ATOM 645 C C . SER A 1 86 ? -19.636 -9.317 30.438 1.00 95.12 86 SER A C 1
ATOM 647 O O . SER A 1 86 ? -20.725 -9.797 30.718 1.00 95.12 86 SER A O 1
ATOM 649 N N . ALA A 1 87 ? -19.442 -7.998 30.337 1.00 95.06 87 ALA A N 1
ATOM 650 C CA . ALA A 1 87 ? -20.530 -7.032 30.480 1.00 95.06 87 ALA A CA 1
ATOM 651 C C . ALA A 1 87 ? -21.590 -7.196 29.374 1.00 95.06 87 ALA A C 1
ATOM 653 O O . ALA A 1 87 ? -22.785 -7.216 29.662 1.00 95.06 87 ALA A O 1
ATOM 654 N N . GLU A 1 88 ? -21.158 -7.383 28.126 1.00 95.50 88 GLU A N 1
ATOM 655 C CA . GLU A 1 88 ? -22.035 -7.615 26.974 1.00 95.50 88 GLU A CA 1
ATOM 656 C C . GLU A 1 88 ? -22.856 -8.905 27.119 1.00 95.50 88 GLU A C 1
ATOM 658 O O . GLU A 1 88 ? -24.067 -8.893 26.912 1.00 95.50 88 GLU A O 1
ATOM 663 N N . ARG A 1 89 ? -22.233 -10.008 27.552 1.00 95.19 89 ARG A N 1
ATOM 664 C CA . ARG A 1 89 ? -22.904 -11.300 27.785 1.00 95.19 89 ARG A CA 1
ATOM 665 C C . ARG A 1 89 ? -23.913 -11.276 28.929 1.00 95.19 89 ARG A C 1
ATOM 667 O O . ARG A 1 89 ? -24.728 -12.190 29.008 1.00 95.19 89 ARG A O 1
ATOM 674 N N . THR A 1 90 ? -23.869 -10.262 29.789 1.00 94.69 90 THR A N 1
ATOM 675 C CA . THR A 1 90 ? -24.843 -10.061 30.868 1.00 94.69 90 THR A CA 1
ATOM 676 C C . THR A 1 90 ? -26.082 -9.299 30.384 1.00 94.69 90 THR A C 1
ATOM 678 O O . THR A 1 90 ? -27.152 -9.465 30.963 1.00 94.69 90 THR A O 1
ATOM 681 N N . LEU A 1 91 ? -25.999 -8.533 29.284 1.00 93.44 91 LEU A N 1
ATOM 682 C CA . LEU A 1 91 ? -27.145 -7.794 28.727 1.00 93.44 91 LEU A CA 1
ATOM 683 C C . LEU A 1 91 ? -28.389 -8.653 28.429 1.00 93.44 91 LEU A C 1
ATOM 685 O O . LEU A 1 91 ? -29.493 -8.162 28.673 1.00 93.44 91 LEU A O 1
ATOM 689 N N . PRO A 1 92 ? -28.272 -9.905 27.938 1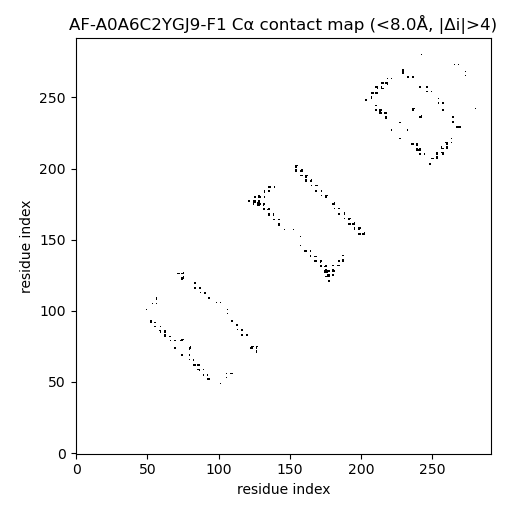.00 93.12 92 PRO A N 1
ATOM 690 C CA . PRO A 1 92 ? -29.426 -10.757 27.676 1.00 93.12 92 PRO A CA 1
ATOM 691 C C . PRO A 1 92 ? -30.315 -11.030 28.889 1.00 93.12 92 PRO A C 1
ATOM 693 O O . PRO A 1 92 ? -31.498 -11.289 28.702 1.00 93.12 92 PRO A O 1
ATOM 696 N N . ILE A 1 93 ? -29.791 -10.925 30.118 1.00 90.12 93 ILE A N 1
ATOM 697 C CA . ILE A 1 93 ? -30.588 -11.064 31.353 1.00 90.12 93 ILE A CA 1
ATOM 698 C C . ILE A 1 93 ? -31.708 -10.015 31.397 1.00 90.12 93 ILE A C 1
ATOM 700 O O . ILE A 1 93 ? -32.773 -10.249 31.962 1.00 90.12 93 ILE A O 1
ATOM 704 N N . PHE A 1 94 ? -31.499 -8.862 30.755 1.00 89.56 94 PHE A N 1
ATOM 705 C CA . PHE A 1 94 ? -32.494 -7.799 30.700 1.00 89.56 94 PHE A CA 1
ATOM 706 C C . PHE A 1 94 ? -33.525 -7.972 29.574 1.00 89.56 94 PHE A C 1
ATOM 708 O O . PHE A 1 94 ? -34.484 -7.200 29.490 1.00 89.56 94 PHE A O 1
ATOM 715 N N . TRP A 1 95 ? -33.359 -8.961 28.689 1.00 87.56 95 TRP A N 1
ATOM 716 C CA . TRP A 1 95 ? -34.287 -9.193 27.585 1.00 87.56 95 TRP A CA 1
ATOM 717 C C . TRP A 1 95 ? -35.565 -9.875 28.073 1.00 87.56 95 TRP A C 1
ATOM 719 O O . TRP A 1 95 ? -35.531 -10.883 28.770 1.00 87.56 95 TRP A O 1
ATOM 729 N N . GLY A 1 96 ? -36.718 -9.330 27.680 1.00 81.00 96 GLY A N 1
ATOM 730 C CA . GLY A 1 96 ? -38.022 -9.853 28.099 1.00 81.00 96 GLY A CA 1
ATOM 731 C C . GLY A 1 96 ? -38.470 -9.401 29.492 1.00 81.00 96 GLY A C 1
ATOM 732 O O . GLY A 1 96 ? -39.525 -9.836 29.950 1.00 81.00 96 GLY A O 1
ATOM 733 N N . LEU A 1 97 ? -37.723 -8.504 30.146 1.00 84.12 97 LEU A N 1
ATOM 734 C CA . LEU A 1 97 ? -38.163 -7.876 31.388 1.00 84.12 97 LEU A CA 1
ATOM 735 C C . LEU A 1 97 ? -39.383 -6.979 31.161 1.00 84.12 97 LEU A C 1
ATOM 737 O O . LEU A 1 97 ? -39.428 -6.160 30.241 1.00 84.12 97 LEU A O 1
ATOM 741 N N . ASP A 1 98 ? -40.348 -7.075 32.073 1.00 83.50 98 ASP A N 1
ATOM 742 C CA . ASP A 1 98 ? -41.435 -6.109 32.183 1.00 83.50 98 ASP A CA 1
ATOM 743 C C . ASP A 1 98 ? -40.899 -4.816 32.817 1.00 83.50 98 ASP A C 1
ATOM 745 O O . ASP A 1 98 ? -40.915 -4.634 34.037 1.00 83.50 98 ASP A O 1
ATOM 749 N N . LEU A 1 99 ? -40.393 -3.914 31.970 1.00 78.56 99 LEU A N 1
ATOM 750 C CA . LEU A 1 99 ? -39.781 -2.645 32.381 1.00 78.56 99 LEU A CA 1
ATOM 751 C C . LEU A 1 99 ? -40.722 -1.735 33.192 1.00 78.56 99 LEU A C 1
ATOM 753 O O . LEU A 1 99 ? -40.248 -0.759 33.771 1.00 78.56 99 LEU A O 1
ATOM 757 N N . ALA A 1 100 ? -42.032 -2.009 33.234 1.00 81.62 100 ALA A N 1
ATOM 758 C CA . ALA A 1 100 ? -42.978 -1.274 34.074 1.00 81.62 100 ALA A CA 1
ATOM 759 C C . ALA A 1 100 ? -42.883 -1.660 35.562 1.00 81.62 100 ALA A C 1
ATOM 761 O O . ALA A 1 100 ? -43.292 -0.881 36.419 1.00 81.62 100 ALA A O 1
ATOM 762 N N . LYS A 1 101 ? -42.339 -2.844 35.870 1.00 83.00 101 LYS A N 1
ATOM 763 C CA . LYS A 1 101 ? -42.160 -3.360 37.239 1.00 83.00 101 LYS A CA 1
ATOM 764 C C . LYS A 1 101 ? -40.754 -3.133 37.792 1.00 83.00 101 LYS A C 1
ATOM 766 O O . LYS A 1 101 ? -40.514 -3.379 38.970 1.00 83.00 101 LYS A O 1
ATOM 771 N N . VAL A 1 102 ? -39.829 -2.671 36.953 1.00 83.75 102 VAL A N 1
ATOM 772 C CA . VAL A 1 102 ? -38.446 -2.386 37.339 1.00 83.75 102 VAL A CA 1
ATOM 773 C C . VAL A 1 102 ? -38.367 -0.980 37.948 1.00 83.75 102 VAL A C 1
ATOM 775 O O . VAL A 1 102 ? -38.901 -0.038 37.355 1.00 83.75 102 VAL A O 1
ATOM 778 N N . PRO A 1 103 ? -37.684 -0.795 39.095 1.00 87.94 103 PRO A N 1
ATOM 779 C CA . PRO A 1 103 ? -37.428 0.528 39.652 1.00 87.94 103 PRO A CA 1
ATOM 780 C C . PRO A 1 103 ? -36.815 1.483 38.609 1.00 87.94 103 PRO A C 1
ATOM 782 O O . PRO A 1 103 ? -35.918 1.076 37.862 1.00 87.94 103 PRO A O 1
ATOM 785 N N . PRO A 1 104 ? -37.246 2.756 38.557 1.00 87.50 104 PRO A N 1
ATOM 786 C CA . PRO A 1 104 ? -36.841 3.694 37.507 1.00 87.50 104 PRO A CA 1
ATOM 787 C C . PRO A 1 104 ? -35.321 3.900 37.432 1.00 87.50 104 PRO A C 1
ATOM 789 O O . PRO A 1 104 ? -34.775 4.033 36.339 1.00 87.50 104 PRO A O 1
ATOM 792 N N . GLU A 1 105 ? -34.631 3.847 38.572 1.00 87.38 105 GLU A N 1
ATOM 793 C CA . GLU A 1 105 ? -33.168 3.944 38.654 1.00 87.38 105 GLU A CA 1
ATOM 794 C C . GLU A 1 105 ? -32.456 2.786 37.935 1.00 87.38 105 GLU A C 1
ATOM 796 O O . GLU A 1 105 ? -31.490 3.001 37.203 1.00 87.38 105 GLU A O 1
ATOM 801 N N . LEU A 1 106 ? -32.944 1.550 38.103 1.00 87.56 106 LEU A N 1
ATOM 802 C CA . LEU A 1 106 ? -32.380 0.374 37.432 1.00 87.56 106 LEU A CA 1
ATOM 803 C C . LEU A 1 106 ? -32.683 0.401 35.938 1.00 87.56 106 LEU A C 1
ATOM 805 O O . LEU A 1 106 ? -31.805 0.107 35.133 1.00 87.56 106 LEU A O 1
ATOM 809 N N . LYS A 1 107 ? -33.895 0.818 35.563 1.00 88.94 107 LYS A N 1
ATOM 810 C CA . LYS A 1 107 ? -34.280 0.974 34.160 1.00 88.94 107 LYS A CA 1
ATOM 811 C C . LYS A 1 107 ? -33.348 1.938 33.422 1.00 88.94 107 LYS A C 1
ATOM 813 O O . LYS A 1 107 ? -32.829 1.588 32.369 1.00 88.94 107 LYS A O 1
ATOM 818 N N . GLN A 1 108 ? -33.081 3.112 33.998 1.00 89.88 108 GLN A N 1
ATOM 819 C CA . GLN A 1 108 ? -32.183 4.096 33.389 1.00 89.88 108 GLN A CA 1
ATOM 820 C C . GLN A 1 108 ? -30.770 3.536 33.168 1.00 89.88 108 GLN A C 1
ATOM 822 O O . GLN A 1 108 ? -30.146 3.814 32.145 1.00 89.88 108 GLN A O 1
ATOM 827 N N . ARG A 1 109 ? -30.264 2.737 34.114 1.00 90.81 109 ARG A N 1
ATOM 828 C CA . ARG A 1 109 ? -28.957 2.078 33.987 1.00 90.81 109 ARG A CA 1
ATOM 829 C C . ARG A 1 109 ? -28.950 1.033 32.877 1.00 90.81 109 ARG A C 1
ATOM 831 O O . ARG A 1 109 ? -28.047 1.054 32.047 1.00 90.81 109 ARG A O 1
ATOM 838 N N . ILE A 1 110 ? -29.967 0.171 32.841 1.00 91.25 110 ILE A N 1
ATOM 839 C CA . ILE A 1 110 ? -30.128 -0.863 31.809 1.00 91.25 110 ILE A CA 1
ATOM 840 C C . ILE A 1 110 ? -30.157 -0.231 30.415 1.00 91.25 110 ILE A C 1
ATOM 842 O O . ILE A 1 110 ? -29.432 -0.680 29.529 1.00 91.25 110 ILE A O 1
ATOM 846 N N . ASP A 1 111 ? -30.924 0.848 30.247 1.00 91.62 111 ASP A N 1
ATOM 847 C CA . ASP A 1 111 ? -31.036 1.574 28.979 1.00 91.62 111 ASP A CA 1
ATOM 848 C C . ASP A 1 111 ? -29.692 2.198 28.539 1.00 91.62 111 ASP A C 1
ATOM 850 O O . ASP A 1 111 ? -29.428 2.318 27.342 1.00 91.62 111 ASP A O 1
ATOM 854 N N . ALA A 1 112 ? -28.818 2.564 29.485 1.00 93.88 112 ALA A N 1
ATOM 855 C CA . ALA A 1 112 ? -27.514 3.174 29.209 1.00 93.88 112 ALA A CA 1
ATOM 856 C C . ALA A 1 112 ? -26.391 2.160 28.907 1.00 93.88 112 ALA A C 1
ATOM 858 O O . ALA A 1 112 ? -25.385 2.525 28.290 1.00 93.88 112 ALA A O 1
ATOM 859 N N . TYR A 1 113 ? -26.524 0.896 29.328 1.00 94.44 113 TYR A N 1
ATOM 860 C CA . TYR A 1 113 ? -25.446 -0.093 29.208 1.00 94.44 113 TYR A CA 1
ATOM 861 C C . TYR A 1 113 ? -24.981 -0.383 27.776 1.00 94.44 113 TYR A C 1
ATOM 863 O O . TYR A 1 113 ? -23.764 -0.422 27.577 1.00 94.44 113 TYR A O 1
ATOM 871 N N . PRO A 1 114 ? -25.861 -0.544 26.769 1.00 94.25 114 PRO A N 1
ATOM 872 C CA . PRO A 1 114 ? -25.416 -0.791 25.398 1.00 94.25 114 PRO A CA 1
ATOM 873 C C . PRO A 1 114 ? -24.527 0.333 24.852 1.00 94.25 114 PRO A C 1
ATOM 875 O O . PRO A 1 114 ? -23.490 0.065 24.248 1.00 94.25 114 PRO A O 1
ATOM 878 N N . GLU A 1 115 ? -24.888 1.593 25.111 1.00 95.38 115 GLU A N 1
ATOM 879 C CA . GLU A 1 115 ? -24.093 2.748 24.682 1.00 95.38 115 GLU A CA 1
ATOM 880 C C . GLU A 1 115 ? -22.759 2.820 25.437 1.00 95.38 115 GLU A C 1
ATOM 882 O O . GLU A 1 115 ? -21.715 3.076 24.837 1.00 95.38 115 GLU A O 1
ATOM 887 N N . ALA A 1 116 ? -22.768 2.562 26.748 1.00 95.06 116 ALA A N 1
ATOM 888 C CA . ALA A 1 116 ? -21.552 2.545 27.557 1.00 95.06 116 ALA A CA 1
ATOM 889 C C . ALA A 1 116 ? -20.571 1.446 27.109 1.00 95.06 116 ALA A C 1
ATOM 891 O O . ALA A 1 116 ? -19.374 1.707 26.994 1.00 95.06 116 ALA A O 1
ATOM 892 N N . ILE A 1 117 ? -21.067 0.242 26.802 1.00 94.00 117 ILE A N 1
ATOM 893 C CA . ILE A 1 117 ? -20.262 -0.854 26.240 1.00 94.00 117 ILE A CA 1
ATOM 894 C C . ILE A 1 117 ? -19.700 -0.449 24.874 1.00 94.00 117 ILE A C 1
ATOM 896 O O . ILE A 1 117 ? -18.501 -0.610 24.650 1.00 94.00 117 ILE A O 1
ATOM 900 N N . GLY A 1 118 ? -20.526 0.140 24.001 1.00 91.88 118 GLY A N 1
ATOM 901 C CA . GLY A 1 118 ? -20.092 0.652 22.698 1.00 91.88 118 GLY A CA 1
ATOM 902 C C . GLY A 1 118 ? -18.931 1.644 22.812 1.00 91.88 118 GLY A C 1
ATOM 903 O O . GLY A 1 118 ? -17.905 1.461 22.165 1.00 91.88 118 GLY A O 1
ATOM 904 N N . LYS A 1 119 ? -19.022 2.616 23.730 1.00 94.31 119 LYS A N 1
ATOM 905 C CA . LYS A 1 119 ? -17.937 3.582 23.993 1.00 94.31 119 LYS A CA 1
ATOM 906 C C . LYS A 1 119 ? -16.631 2.912 24.420 1.00 94.31 119 LYS A C 1
ATOM 908 O O . LYS A 1 119 ? -15.557 3.352 24.014 1.00 94.31 119 LYS A O 1
ATOM 913 N N . TRP A 1 120 ? -16.698 1.859 25.235 1.00 93.38 120 TRP A N 1
ATOM 914 C CA . TRP A 1 120 ? -15.505 1.105 25.630 1.00 93.38 120 TRP A CA 1
ATOM 915 C C . TRP A 1 120 ? -14.901 0.319 24.466 1.00 93.38 120 TRP A C 1
ATOM 917 O O . TRP A 1 120 ? -13.680 0.317 24.318 1.00 93.38 120 TRP A O 1
ATOM 927 N N . VAL A 1 121 ? -15.731 -0.302 23.622 1.00 91.75 121 VAL A N 1
ATOM 928 C CA . VAL A 1 121 ? -15.277 -0.977 22.396 1.00 91.75 121 VAL A CA 1
ATOM 929 C C . VAL A 1 121 ? -14.574 0.012 21.467 1.00 91.75 121 VAL A C 1
ATOM 931 O O . VAL A 1 121 ? -13.451 -0.253 21.036 1.00 91.75 121 VAL A O 1
ATOM 934 N N . ASP A 1 122 ? -15.182 1.172 21.221 1.00 90.31 122 ASP A N 1
ATOM 935 C CA . ASP A 1 122 ? -14.606 2.217 20.372 1.00 90.31 122 ASP A CA 1
ATOM 936 C C . ASP A 1 122 ? -13.258 2.692 20.919 1.00 90.31 122 ASP A C 1
ATOM 938 O O . ASP A 1 122 ? -12.273 2.732 20.186 1.00 90.31 122 ASP A O 1
ATOM 942 N N . ARG A 1 123 ? -13.165 2.942 22.231 1.00 90.38 123 ARG A N 1
ATOM 943 C CA . ARG A 1 123 ? -11.914 3.366 22.874 1.00 90.38 123 ARG A CA 1
ATOM 944 C C . ARG A 1 123 ? -10.801 2.320 22.743 1.00 90.38 123 ARG A C 1
ATOM 946 O O . ARG A 1 123 ? -9.654 2.676 22.485 1.00 90.38 123 ARG A O 1
ATOM 953 N N . VAL A 1 124 ? -11.117 1.030 22.886 1.00 89.50 124 VAL A N 1
ATOM 954 C CA . VAL A 1 124 ? -10.148 -0.062 22.666 1.00 89.50 124 VAL A CA 1
ATOM 955 C C . VAL A 1 124 ? -9.689 -0.097 21.208 1.00 89.50 124 VAL A C 1
ATOM 957 O O . VAL A 1 124 ? -8.492 -0.242 20.939 1.00 89.50 124 VAL A O 1
ATOM 960 N N . ASN A 1 125 ? -10.621 0.055 20.268 1.00 87.94 125 ASN A N 1
ATOM 961 C CA . ASN A 1 125 ? -10.332 0.043 18.837 1.00 87.94 125 ASN A CA 1
ATOM 962 C C . ASN A 1 125 ? -9.486 1.248 18.416 1.00 87.94 125 ASN A C 1
ATOM 964 O O . ASN A 1 125 ? -8.556 1.084 17.625 1.00 87.94 125 ASN A O 1
ATOM 968 N N . GLU A 1 126 ? -9.748 2.434 18.966 1.00 89.56 126 GLU A N 1
ATOM 969 C CA . GLU A 1 126 ? -8.925 3.630 18.773 1.00 89.56 126 GLU A CA 1
ATOM 970 C C . GLU A 1 126 ? -7.496 3.405 19.273 1.00 89.56 126 GLU A C 1
ATOM 972 O O . GLU A 1 126 ? -6.545 3.647 18.532 1.00 89.56 126 GLU A O 1
ATOM 977 N N . THR A 1 127 ? -7.313 2.882 20.489 1.00 88.50 127 THR A N 1
ATOM 978 C CA . THR A 1 127 ? -5.968 2.630 21.033 1.00 88.50 127 THR A CA 1
ATOM 979 C C . THR A 1 127 ? -5.196 1.596 20.209 1.00 88.50 127 THR A C 1
ATOM 981 O O . THR A 1 127 ? -4.031 1.822 19.882 1.00 88.50 127 THR A O 1
ATOM 984 N N . LYS A 1 128 ? -5.840 0.493 19.801 1.00 87.06 128 LYS A N 1
ATOM 985 C CA . LYS A 1 128 ? -5.235 -0.497 18.886 1.00 87.06 128 LYS A CA 1
ATOM 986 C C . LYS A 1 128 ? -4.853 0.123 17.544 1.00 87.06 128 LYS A C 1
ATOM 988 O O . LYS A 1 128 ? -3.772 -0.131 17.018 1.00 87.06 128 LYS A O 1
ATOM 993 N N . SER A 1 129 ? -5.733 0.962 17.005 1.00 89.75 129 SER A N 1
ATOM 994 C CA . SER A 1 129 ? -5.517 1.636 15.727 1.00 89.75 129 SER A CA 1
ATOM 995 C C . SER A 1 129 ? -4.367 2.64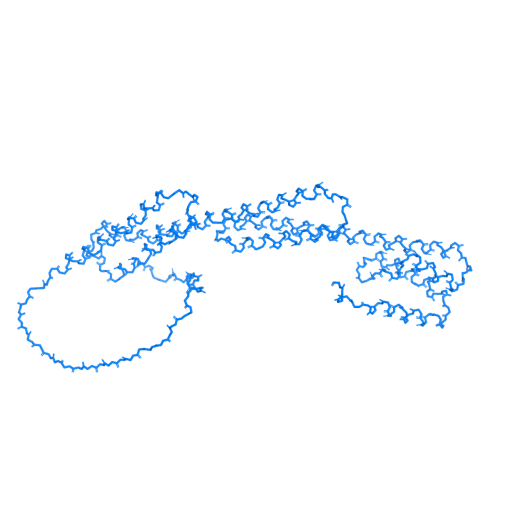2 15.789 1.00 89.75 129 SER A C 1
ATOM 997 O O . SER A 1 129 ? -3.611 2.741 14.827 1.00 89.75 129 SER A O 1
ATOM 999 N N . LYS A 1 130 ? -4.181 3.341 16.918 1.00 90.38 130 LYS A N 1
ATOM 1000 C CA . LYS A 1 130 ? -3.034 4.238 17.135 1.00 90.38 130 LYS A CA 1
ATOM 1001 C C . LYS A 1 130 ? -1.705 3.490 17.092 1.00 90.38 130 LYS A C 1
ATOM 1003 O O . LYS A 1 130 ? -0.795 3.951 16.418 1.00 90.38 130 LYS A O 1
ATOM 1008 N N . GLN A 1 131 ? -1.610 2.318 17.725 1.00 88.25 131 GLN A N 1
ATOM 1009 C CA . GLN A 1 131 ? -0.392 1.496 17.671 1.00 88.25 131 GLN A CA 1
ATOM 1010 C C . GLN A 1 131 ? -0.048 1.086 16.233 1.00 88.25 131 GLN A C 1
ATOM 1012 O O . GLN A 1 131 ? 1.090 1.239 15.797 1.00 88.25 131 GLN A O 1
ATOM 1017 N N . ALA A 1 132 ? -1.042 0.633 15.464 1.00 90.19 132 ALA A N 1
ATOM 1018 C CA . ALA A 1 132 ? -0.843 0.304 14.054 1.00 90.19 132 ALA A CA 1
ATOM 1019 C C . ALA A 1 132 ? -0.461 1.538 13.211 1.00 90.19 132 ALA A C 1
ATOM 1021 O O . ALA A 1 132 ? 0.377 1.440 12.318 1.00 90.19 132 ALA A O 1
ATOM 1022 N N . LEU A 1 133 ? -1.030 2.711 13.504 1.00 93.12 133 LEU A N 1
ATOM 1023 C CA . LEU A 1 133 ? -0.663 3.962 12.838 1.00 93.12 133 LEU A CA 1
ATOM 1024 C C . LEU A 1 133 ? 0.780 4.387 13.163 1.00 93.12 133 LEU A C 1
ATOM 1026 O O . LEU A 1 133 ? 1.497 4.842 12.276 1.00 93.12 133 LEU A O 1
ATOM 1030 N N . GLU A 1 134 ? 1.233 4.204 14.403 1.00 93.19 134 GLU A N 1
ATOM 1031 C CA . GLU A 1 134 ? 2.628 4.443 14.792 1.00 93.19 134 GLU A CA 1
ATOM 1032 C C . GLU A 1 134 ? 3.597 3.495 14.074 1.00 93.19 134 GLU A C 1
ATOM 1034 O O . GLU A 1 134 ? 4.685 3.914 13.681 1.00 93.19 134 GLU A O 1
ATOM 1039 N N . GLU A 1 135 ? 3.220 2.229 13.867 1.00 92.81 135 GLU A N 1
ATOM 1040 C CA . GLU A 1 135 ? 3.994 1.296 13.037 1.00 92.81 135 GLU A CA 1
ATOM 1041 C C . GLU A 1 135 ? 4.113 1.801 11.593 1.00 92.81 135 GLU A C 1
ATOM 1043 O O . GLU A 1 135 ? 5.216 1.837 11.050 1.00 92.81 135 GLU A O 1
ATOM 1048 N N . ILE A 1 136 ? 3.004 2.254 10.995 1.00 94.62 136 ILE A N 1
ATOM 1049 C CA . ILE A 1 136 ? 2.990 2.845 9.646 1.00 94.62 136 ILE A CA 1
ATOM 1050 C C . ILE A 1 136 ? 3.926 4.052 9.571 1.00 94.62 136 ILE A C 1
ATOM 1052 O O . ILE A 1 136 ? 4.718 4.155 8.633 1.00 94.62 136 ILE A O 1
ATOM 1056 N N . GLN A 1 137 ? 3.876 4.940 10.567 1.00 95.69 137 GLN A N 1
ATOM 1057 C CA . GLN A 1 137 ? 4.737 6.117 10.601 1.00 95.69 137 GLN A CA 1
ATOM 1058 C C . GLN A 1 137 ? 6.216 5.729 10.710 1.00 95.69 137 GLN A C 1
ATOM 1060 O O . GLN A 1 137 ? 7.039 6.263 9.975 1.00 95.69 137 GLN A O 1
ATOM 1065 N N . LYS A 1 138 ? 6.561 4.742 11.546 1.00 96.06 138 LYS A N 1
ATOM 1066 C CA . LYS A 1 138 ? 7.941 4.240 11.657 1.00 96.06 138 LYS A CA 1
ATOM 1067 C C . LYS A 1 138 ? 8.460 3.669 10.341 1.00 96.06 138 LYS A C 1
ATOM 1069 O O . LYS A 1 138 ? 9.611 3.917 9.990 1.00 96.06 138 LYS A O 1
ATOM 1074 N N . VAL A 1 139 ? 7.632 2.914 9.618 1.00 95.62 139 VAL A N 1
ATOM 1075 C CA . VAL A 1 139 ? 7.992 2.373 8.298 1.00 95.62 139 VAL A CA 1
ATOM 1076 C C . VAL A 1 139 ? 8.229 3.513 7.301 1.00 95.62 139 VAL A C 1
ATOM 1078 O O . VAL A 1 139 ? 9.241 3.511 6.599 1.00 95.62 139 VAL A O 1
ATOM 1081 N N . ALA A 1 140 ? 7.346 4.516 7.278 1.00 94.38 140 ALA A N 1
ATOM 1082 C CA . ALA A 1 140 ? 7.498 5.696 6.431 1.00 94.38 140 ALA A CA 1
ATOM 1083 C C . ALA A 1 140 ? 8.778 6.490 6.759 1.00 94.38 140 ALA A C 1
ATOM 1085 O O . ALA A 1 140 ? 9.558 6.805 5.861 1.00 94.38 140 ALA A O 1
ATOM 1086 N N . ASP A 1 141 ? 9.047 6.759 8.036 1.00 95.00 141 ASP A N 1
ATOM 1087 C CA . ASP A 1 141 ? 10.228 7.508 8.485 1.00 95.00 141 ASP A CA 1
ATOM 1088 C C . ASP A 1 141 ? 11.535 6.758 8.179 1.00 95.00 141 ASP A C 1
ATOM 1090 O O . ASP A 1 141 ? 12.522 7.351 7.724 1.00 95.00 141 ASP A O 1
ATOM 1094 N N . ALA A 1 142 ? 11.541 5.434 8.370 1.00 94.62 142 ALA A N 1
ATOM 1095 C CA . ALA A 1 142 ? 12.665 4.581 7.998 1.00 94.62 142 ALA A CA 1
ATOM 1096 C C . ALA A 1 142 ? 12.915 4.616 6.484 1.00 94.62 142 ALA A C 1
ATOM 1098 O O . ALA A 1 142 ? 14.066 4.678 6.048 1.00 94.62 142 ALA A O 1
ATOM 1099 N N . HIS A 1 143 ? 11.851 4.629 5.680 1.00 95.12 143 HIS A N 1
ATOM 1100 C CA . HIS A 1 143 ? 11.962 4.759 4.235 1.00 95.12 143 HIS A CA 1
ATOM 1101 C C . HIS A 1 143 ? 12.534 6.119 3.818 1.00 95.12 143 HIS A C 1
ATOM 1103 O O . HIS A 1 143 ? 13.466 6.161 3.014 1.00 95.12 143 HIS A O 1
ATOM 1109 N N . TYR A 1 144 ? 12.054 7.222 4.397 1.00 93.19 144 TYR A N 1
ATOM 1110 C CA . TYR A 1 144 ? 12.610 8.550 4.126 1.00 93.19 144 TYR A CA 1
ATOM 1111 C C . TYR A 1 144 ? 14.104 8.626 4.467 1.00 93.19 144 TYR A C 1
ATOM 1113 O O . TYR A 1 144 ? 14.897 9.064 3.633 1.00 93.19 144 TYR A O 1
ATOM 1121 N N . THR A 1 145 ? 14.498 8.088 5.623 1.00 94.44 145 THR A N 1
ATOM 1122 C CA . THR A 1 145 ? 15.908 7.998 6.037 1.00 94.44 145 THR A CA 1
ATOM 1123 C C . THR A 1 145 ? 16.738 7.167 5.058 1.00 94.44 145 THR A C 1
ATOM 1125 O O . THR A 1 145 ? 17.841 7.562 4.679 1.00 94.44 145 THR A O 1
ATOM 1128 N N . TRP A 1 146 ? 16.209 6.022 4.615 1.00 94.81 146 TRP A N 1
ATOM 1129 C CA . TRP A 1 146 ? 16.883 5.170 3.640 1.00 94.81 146 TRP A CA 1
ATOM 1130 C C . TRP A 1 146 ? 17.128 5.911 2.324 1.00 94.81 146 TRP A C 1
ATOM 1132 O O . TRP A 1 146 ? 18.235 5.840 1.792 1.00 94.81 146 TRP A O 1
ATOM 1142 N N . ARG A 1 147 ? 16.144 6.662 1.813 1.00 92.19 147 ARG A N 1
ATOM 1143 C CA . ARG A 1 147 ? 16.314 7.426 0.566 1.00 92.19 147 ARG A CA 1
ATOM 1144 C C . ARG A 1 147 ? 17.405 8.482 0.686 1.00 92.19 147 ARG A C 1
ATOM 1146 O O . ARG A 1 147 ? 18.206 8.626 -0.233 1.00 92.19 147 ARG A O 1
ATOM 1153 N N . ASP A 1 148 ? 17.448 9.195 1.808 1.00 91.31 148 ASP A N 1
ATOM 1154 C CA . ASP A 1 148 ? 18.446 10.243 2.031 1.00 91.31 148 ASP A CA 1
ATOM 1155 C C . ASP A 1 148 ? 19.871 9.673 2.052 1.00 91.31 148 ASP A C 1
ATOM 1157 O O . ASP A 1 148 ? 20.807 10.338 1.613 1.00 91.31 148 ASP A O 1
ATOM 1161 N N . GLN A 1 149 ? 20.029 8.420 2.489 1.00 92.75 149 GLN A N 1
ATOM 1162 C CA . GLN A 1 149 ? 21.303 7.696 2.500 1.00 92.75 149 GLN A CA 1
ATOM 1163 C C . GLN A 1 149 ? 21.666 7.050 1.152 1.00 92.75 149 GLN A C 1
ATOM 1165 O O . GLN A 1 149 ? 22.819 6.678 0.951 1.00 92.75 149 GLN A O 1
ATOM 1170 N N . ASN A 1 150 ? 20.708 6.895 0.234 1.00 92.12 150 ASN A N 1
ATOM 1171 C CA . ASN A 1 150 ? 20.857 6.094 -0.985 1.00 92.12 150 ASN A CA 1
ATOM 1172 C C . ASN A 1 150 ? 20.691 6.909 -2.276 1.00 92.12 150 ASN A C 1
ATOM 1174 O O . ASN A 1 150 ? 20.309 6.355 -3.306 1.00 92.12 150 ASN A O 1
ATOM 1178 N N . GLN A 1 151 ? 21.024 8.206 -2.243 1.00 86.81 151 GLN A N 1
ATOM 1179 C CA . GLN A 1 151 ? 20.790 9.152 -3.346 1.00 86.81 151 GLN A CA 1
ATOM 1180 C C . GLN A 1 151 ? 21.323 8.677 -4.711 1.00 86.81 151 GLN A C 1
ATOM 1182 O O . GLN A 1 151 ? 20.660 8.891 -5.727 1.00 86.81 151 GLN A O 1
ATOM 1187 N N . ASP A 1 152 ? 22.443 7.951 -4.728 1.00 86.06 152 ASP A N 1
ATOM 1188 C CA . ASP A 1 152 ? 23.122 7.492 -5.949 1.00 86.06 152 ASP A CA 1
ATOM 1189 C C . ASP A 1 152 ? 22.616 6.146 -6.505 1.00 86.06 152 ASP A C 1
ATOM 1191 O O . ASP A 1 152 ? 23.149 5.631 -7.492 1.00 86.06 152 ASP A O 1
ATOM 1195 N N . GLN A 1 153 ? 21.597 5.540 -5.889 1.00 88.50 153 GLN A N 1
ATOM 1196 C CA . GLN A 1 153 ? 21.063 4.261 -6.351 1.00 88.50 153 GLN A CA 1
ATOM 1197 C C . GLN A 1 153 ? 20.365 4.362 -7.715 1.00 88.50 153 GLN A C 1
ATOM 1199 O O . GLN A 1 153 ? 19.833 5.397 -8.125 1.00 88.50 153 GLN A O 1
ATOM 1204 N N . LYS A 1 154 ? 20.309 3.231 -8.427 1.00 90.69 154 LYS A N 1
ATOM 1205 C CA . LYS A 1 154 ? 19.499 3.117 -9.648 1.00 90.69 154 LYS A CA 1
ATOM 1206 C C . LYS A 1 154 ? 18.015 3.243 -9.301 1.00 90.69 154 LYS A C 1
ATOM 1208 O O . LYS A 1 154 ? 17.569 2.716 -8.287 1.00 90.69 154 LYS A O 1
ATOM 1213 N N . TRP A 1 155 ? 17.227 3.838 -10.202 1.00 90.06 155 TRP A N 1
ATOM 1214 C CA . TRP A 1 155 ? 15.776 4.000 -10.016 1.00 90.06 155 TRP A CA 1
ATOM 1215 C C . TRP A 1 155 ? 15.037 2.696 -9.695 1.00 90.06 155 TRP A C 1
ATOM 1217 O O . TRP A 1 155 ? 14.071 2.730 -8.945 1.00 90.06 155 TRP A O 1
ATOM 1227 N N . GLN A 1 156 ? 15.521 1.558 -10.200 1.00 89.62 156 GLN A N 1
ATOM 1228 C CA . GLN A 1 156 ? 14.967 0.241 -9.887 1.00 89.62 156 GLN A CA 1
ATOM 1229 C C . GLN A 1 156 ? 14.976 -0.060 -8.378 1.00 89.62 156 GLN A C 1
ATOM 1231 O O . GLN A 1 156 ? 13.965 -0.495 -7.843 1.00 89.62 156 GLN A O 1
ATOM 1236 N N . ALA A 1 157 ? 16.068 0.255 -7.674 1.00 91.56 157 ALA A N 1
ATOM 1237 C CA . ALA A 1 157 ? 16.170 0.016 -6.235 1.00 91.56 157 ALA A CA 1
ATOM 1238 C C . ALA A 1 157 ? 15.187 0.889 -5.436 1.00 91.56 157 ALA A C 1
ATOM 1240 O O . ALA A 1 157 ? 14.617 0.439 -4.447 1.00 91.56 157 ALA A O 1
ATOM 1241 N N . TYR A 1 158 ? 14.949 2.129 -5.881 1.00 91.81 158 TYR A N 1
ATOM 1242 C CA . TYR A 1 158 ? 13.926 2.991 -5.283 1.00 91.81 158 TYR A CA 1
ATOM 1243 C C . TYR A 1 158 ? 12.517 2.425 -5.465 1.00 91.81 158 TYR A C 1
ATOM 1245 O O . TYR A 1 158 ? 11.734 2.443 -4.525 1.00 91.81 158 TYR A O 1
ATOM 1253 N N . ILE A 1 159 ? 12.208 1.905 -6.656 1.00 91.50 159 ILE A N 1
ATOM 1254 C CA . ILE A 1 159 ? 10.903 1.308 -6.972 1.00 91.50 159 ILE A CA 1
ATOM 1255 C C . ILE A 1 159 ? 10.653 0.070 -6.106 1.00 91.50 159 ILE A C 1
ATOM 1257 O O . ILE A 1 159 ? 9.596 -0.036 -5.494 1.00 91.50 159 ILE A O 1
ATOM 1261 N N . GLU A 1 160 ? 11.634 -0.827 -6.002 1.00 93.31 160 GLU A N 1
ATOM 1262 C CA . GLU A 1 160 ? 11.543 -2.028 -5.161 1.00 93.31 160 GLU A CA 1
ATOM 1263 C C . GLU A 1 160 ? 11.349 -1.674 -3.681 1.00 93.31 160 GLU A C 1
ATOM 1265 O O . GLU A 1 160 ? 10.533 -2.285 -2.984 1.00 93.31 160 GLU A O 1
ATOM 1270 N N . GLN A 1 161 ? 12.063 -0.653 -3.200 1.00 94.69 161 GLN A N 1
ATOM 1271 C CA . GLN A 1 161 ? 11.925 -0.189 -1.827 1.00 94.69 161 GLN A CA 1
ATOM 1272 C C . GLN A 1 161 ? 10.557 0.468 -1.574 1.00 94.69 161 GLN A C 1
ATOM 1274 O O . GLN A 1 161 ? 9.930 0.170 -0.556 1.00 94.69 161 GLN A O 1
ATOM 1279 N N . ASP A 1 162 ? 10.061 1.304 -2.492 1.00 93.81 162 ASP A N 1
ATOM 1280 C CA . ASP A 1 162 ? 8.716 1.891 -2.412 1.00 93.81 162 ASP A CA 1
ATOM 1281 C C . ASP A 1 162 ? 7.633 0.799 -2.383 1.00 93.81 162 ASP A C 1
ATOM 1283 O O . ASP A 1 162 ? 6.714 0.855 -1.567 1.00 93.81 162 ASP A O 1
ATOM 1287 N N . GLU A 1 163 ? 7.735 -0.218 -3.245 1.00 94.19 163 GLU A N 1
ATOM 1288 C CA . GLU A 1 163 ? 6.788 -1.341 -3.303 1.00 94.19 163 GLU A CA 1
ATOM 1289 C C . GLU A 1 163 ? 6.778 -2.151 -2.005 1.00 94.19 163 GLU A C 1
ATOM 1291 O O . GLU A 1 163 ? 5.707 -2.508 -1.497 1.00 94.19 163 GLU A O 1
ATOM 1296 N N . LYS A 1 164 ? 7.959 -2.398 -1.428 1.00 96.00 164 LYS A N 1
ATOM 1297 C CA . LYS A 1 164 ? 8.094 -3.047 -0.122 1.00 96.00 164 LYS A CA 1
ATOM 1298 C C . LYS A 1 164 ? 7.397 -2.237 0.971 1.00 96.00 164 LYS A C 1
ATOM 1300 O O . LYS A 1 164 ? 6.593 -2.789 1.721 1.00 96.00 164 LYS A O 1
ATOM 1305 N N . VAL A 1 165 ? 7.661 -0.935 1.030 1.00 95.75 165 VAL A N 1
ATOM 1306 C CA . VAL A 1 165 ? 7.075 -0.024 2.022 1.00 95.75 165 VAL A CA 1
ATOM 1307 C C . VAL A 1 165 ? 5.556 0.049 1.875 1.00 95.75 165 VAL A C 1
ATOM 1309 O O . VAL A 1 165 ? 4.836 -0.082 2.861 1.00 95.75 165 VAL A O 1
ATOM 1312 N N . ILE A 1 166 ? 5.042 0.166 0.648 1.00 95.75 166 ILE A N 1
ATOM 1313 C CA . ILE A 1 166 ? 3.599 0.149 0.364 1.00 95.75 166 ILE A CA 1
ATOM 1314 C C . ILE A 1 166 ? 2.954 -1.139 0.885 1.00 95.75 166 ILE A C 1
ATOM 1316 O O . ILE A 1 166 ? 1.901 -1.084 1.523 1.00 95.75 166 ILE A O 1
ATOM 1320 N N . LYS A 1 167 ? 3.587 -2.293 0.653 1.00 95.88 167 LYS A N 1
ATOM 1321 C CA . LYS A 1 167 ? 3.088 -3.585 1.133 1.00 95.88 167 LYS A CA 1
ATOM 1322 C C . LYS A 1 167 ? 3.053 -3.650 2.662 1.00 95.88 167 LYS A C 1
ATOM 1324 O O . LYS A 1 167 ? 2.062 -4.118 3.222 1.00 95.88 167 LYS A O 1
ATOM 1329 N N . GLU A 1 168 ? 4.095 -3.171 3.336 1.00 95.44 168 GLU A N 1
ATOM 1330 C CA . GLU A 1 168 ? 4.151 -3.110 4.804 1.00 95.44 168 GLU A CA 1
ATOM 1331 C C . GLU A 1 168 ? 3.067 -2.179 5.374 1.00 95.44 168 GLU A C 1
ATOM 1333 O O . GLU A 1 168 ? 2.345 -2.568 6.296 1.00 95.44 168 GLU A O 1
ATOM 1338 N N . ILE A 1 169 ? 2.865 -1.003 4.766 1.00 94.56 169 ILE A N 1
ATOM 1339 C CA . ILE A 1 169 ? 1.796 -0.065 5.140 1.00 94.56 169 ILE A CA 1
ATOM 1340 C C . ILE A 1 169 ? 0.421 -0.727 4.983 1.00 94.56 169 ILE A C 1
ATOM 1342 O O . ILE A 1 169 ? -0.380 -0.704 5.915 1.00 94.56 169 ILE A O 1
ATOM 1346 N N . GLN A 1 170 ? 0.144 -1.371 3.845 1.00 94.94 170 GLN A N 1
ATOM 1347 C CA . GLN A 1 170 ? -1.132 -2.059 3.604 1.00 94.94 170 GLN A CA 1
ATOM 1348 C C . GLN A 1 170 ? -1.399 -3.181 4.621 1.00 94.94 170 GLN A C 1
ATOM 1350 O O . GLN A 1 170 ? -2.529 -3.346 5.086 1.00 94.94 170 GLN A O 1
ATOM 1355 N N . GLN A 1 171 ? -0.365 -3.935 5.007 1.00 93.56 171 GLN A N 1
ATOM 1356 C CA . GLN A 1 171 ? -0.478 -4.980 6.028 1.00 93.56 171 GLN A CA 1
ATOM 1357 C C . GLN A 1 171 ? -0.770 -4.415 7.424 1.00 93.56 171 GLN A C 1
ATOM 1359 O O . GLN A 1 171 ? -1.525 -5.024 8.184 1.00 93.56 171 GLN A O 1
ATOM 1364 N N . ALA A 1 172 ? -0.185 -3.271 7.781 1.00 91.81 172 ALA A N 1
ATOM 1365 C CA . ALA A 1 172 ? -0.473 -2.593 9.042 1.00 91.81 172 ALA A CA 1
ATOM 1366 C C . ALA A 1 172 ? -1.874 -1.956 9.039 1.00 91.81 172 ALA A C 1
ATOM 1368 O O . ALA A 1 172 ? -2.607 -2.074 10.022 1.00 91.81 172 ALA A O 1
ATOM 1369 N N . MET A 1 173 ? -2.303 -1.383 7.909 1.00 92.56 173 MET A N 1
ATOM 1370 C CA . MET A 1 173 ? -3.648 -0.824 7.732 1.00 92.56 173 MET A CA 1
ATOM 1371 C C . MET A 1 173 ? -4.759 -1.848 7.970 1.00 92.56 173 MET A C 1
ATOM 1373 O O . MET A 1 173 ? -5.786 -1.497 8.540 1.00 92.56 173 MET A O 1
ATOM 1377 N N . ALA A 1 174 ? -4.550 -3.120 7.614 1.00 91.19 174 ALA A N 1
ATOM 1378 C CA . ALA A 1 174 ? -5.522 -4.187 7.870 1.00 91.19 174 ALA A CA 1
ATOM 1379 C C . ALA A 1 174 ? -5.829 -4.407 9.369 1.00 91.19 174 ALA A C 1
ATOM 1381 O O . ALA A 1 174 ? -6.813 -5.063 9.708 1.00 91.19 174 ALA A O 1
ATOM 1382 N N . ARG A 1 175 ? -4.997 -3.871 10.273 1.00 88.50 175 ARG A N 1
ATOM 1383 C CA . ARG A 1 175 ? -5.172 -3.954 11.733 1.00 88.50 175 ARG A CA 1
ATOM 1384 C C . ARG A 1 175 ? -5.874 -2.726 12.320 1.00 88.50 175 ARG A C 1
ATOM 1386 O O . ARG A 1 175 ? -6.219 -2.738 13.500 1.00 88.50 175 ARG A O 1
ATOM 1393 N N . ILE A 1 176 ? -6.085 -1.679 11.522 1.00 89.62 176 ILE A N 1
ATOM 1394 C CA . ILE A 1 176 ? -6.765 -0.452 11.938 1.00 89.62 176 ILE A CA 1
ATOM 1395 C C . ILE A 1 176 ? -8.274 -0.675 11.860 1.00 89.62 176 ILE A C 1
ATOM 1397 O O . ILE A 1 176 ? -8.820 -0.970 10.802 1.00 89.62 176 ILE A O 1
ATOM 1401 N N . GLN A 1 177 ? -8.948 -0.521 12.996 1.00 87.56 177 GLN A N 1
ATOM 1402 C CA . GLN A 1 177 ? -10.402 -0.690 13.107 1.00 87.56 177 GLN A CA 1
ATOM 1403 C C . GLN A 1 177 ? -11.131 0.648 13.249 1.00 87.56 177 GLN A C 1
ATOM 1405 O O . GLN A 1 177 ? -12.333 0.728 13.011 1.00 87.56 177 GLN A O 1
ATOM 1410 N N . SER A 1 178 ? -10.412 1.708 13.621 1.00 88.38 178 SER A N 1
ATOM 1411 C CA . SER A 1 178 ? -10.973 3.049 13.724 1.00 88.38 178 SER A CA 1
ATOM 1412 C C . SER A 1 178 ? -10.947 3.775 12.381 1.00 88.38 178 SER A C 1
ATOM 1414 O O . SER A 1 178 ? -9.897 3.943 11.758 1.00 88.38 178 SER A O 1
ATOM 1416 N N . ALA A 1 179 ? -12.105 4.300 11.978 1.00 85.69 179 ALA A N 1
ATOM 1417 C CA . ALA A 1 179 ? -12.262 5.057 10.739 1.00 85.69 179 ALA A CA 1
ATOM 1418 C C . ALA A 1 179 ? -11.418 6.346 10.701 1.00 85.69 179 ALA A C 1
ATOM 1420 O O . ALA A 1 179 ? -11.042 6.813 9.625 1.00 85.69 179 ALA A O 1
ATOM 1421 N N . LYS A 1 180 ? -11.134 6.951 11.861 1.00 88.12 180 LYS A N 1
ATOM 1422 C CA . LYS A 1 180 ? -10.329 8.176 11.947 1.00 88.12 180 LYS A CA 1
ATOM 1423 C C . LYS A 1 180 ? -8.862 7.881 11.635 1.00 88.12 180 LYS A C 1
ATOM 1425 O O . LYS A 1 180 ? -8.283 8.521 10.762 1.00 88.12 180 LYS A O 1
ATOM 1430 N N . GLU A 1 181 ? -8.280 6.904 12.319 1.00 90.00 181 GLU A N 1
ATOM 1431 C CA . GLU A 1 181 ? -6.901 6.461 12.121 1.00 90.00 181 GLU A CA 1
ATOM 1432 C C . GLU A 1 181 ? -6.709 5.840 10.730 1.00 90.00 181 GLU A C 1
ATOM 1434 O O . GLU A 1 181 ? -5.662 6.036 10.117 1.00 90.00 181 GLU A O 1
ATOM 1439 N N . GLN A 1 182 ? -7.734 5.183 10.179 1.00 90.50 182 GLN A N 1
ATOM 1440 C CA . GLN A 1 182 ? -7.689 4.635 8.822 1.00 90.50 182 GLN A CA 1
ATOM 1441 C C . GLN A 1 182 ? -7.470 5.730 7.772 1.00 90.50 182 GLN A C 1
ATOM 1443 O O . GLN A 1 182 ? -6.613 5.578 6.906 1.00 90.50 182 GLN A O 1
ATOM 1448 N N . LYS A 1 183 ? -8.163 6.871 7.889 1.00 93.25 183 LYS A N 1
ATOM 1449 C CA . LYS A 1 183 ? -7.952 8.023 6.996 1.00 93.25 183 LYS A CA 1
ATOM 1450 C C . LYS A 1 183 ? -6.539 8.594 7.094 1.00 93.25 183 LYS A C 1
ATOM 1452 O O . LYS A 1 183 ? -5.987 9.028 6.089 1.00 93.25 183 LYS A O 1
ATOM 1457 N N . LEU A 1 184 ? -5.952 8.614 8.293 1.00 93.44 184 LEU A N 1
ATOM 1458 C CA . LEU A 1 184 ? -4.571 9.071 8.473 1.00 93.44 184 LEU A CA 1
ATOM 1459 C C . LEU A 1 184 ? -3.586 8.113 7.796 1.00 93.44 184 LEU A C 1
ATOM 1461 O O . LEU A 1 184 ? -2.697 8.559 7.077 1.00 93.44 184 LEU A O 1
ATOM 1465 N N . ALA A 1 185 ? -3.788 6.806 7.951 1.00 93.94 185 ALA A N 1
ATOM 1466 C CA . ALA A 1 185 ? -2.977 5.800 7.276 1.00 93.94 185 ALA A CA 1
ATOM 1467 C C . ALA A 1 185 ? -3.116 5.851 5.741 1.00 93.94 185 ALA A C 1
ATOM 1469 O O . ALA A 1 185 ? -2.125 5.711 5.025 1.00 93.94 185 ALA A O 1
ATOM 1470 N N . GLU A 1 186 ? -4.322 6.111 5.224 1.00 94.75 186 GLU A N 1
ATOM 1471 C CA . GLU A 1 186 ? -4.567 6.297 3.787 1.00 94.75 186 GLU A CA 1
ATOM 1472 C C . GLU A 1 186 ? -3.761 7.461 3.200 1.00 94.75 186 GLU A C 1
ATOM 1474 O O . GLU A 1 186 ? -3.254 7.347 2.083 1.00 94.75 186 GLU A O 1
ATOM 1479 N N . ILE A 1 187 ? -3.599 8.563 3.941 1.00 96.00 187 ILE A N 1
ATOM 1480 C CA . ILE A 1 187 ? -2.770 9.697 3.506 1.00 96.00 187 ILE A CA 1
ATOM 1481 C C . ILE A 1 187 ? -1.319 9.242 3.304 1.00 96.00 187 ILE A C 1
ATOM 1483 O O . ILE A 1 187 ? -0.754 9.479 2.235 1.00 96.00 187 ILE A O 1
ATOM 1487 N N . VAL A 1 188 ? -0.748 8.522 4.275 1.00 95.62 188 VAL A N 1
ATOM 1488 C CA . VAL A 1 188 ? 0.637 8.017 4.202 1.00 95.62 188 VAL A CA 1
ATOM 1489 C C . VAL A 1 188 ? 0.817 7.035 3.039 1.00 95.62 188 VAL A C 1
ATOM 1491 O O . VAL A 1 188 ? 1.814 7.096 2.312 1.00 95.62 188 VAL A O 1
ATOM 1494 N N . LEU A 1 189 ? -0.162 6.154 2.812 1.00 95.88 189 LEU A N 1
ATOM 1495 C CA . LEU A 1 189 ? -0.158 5.228 1.678 1.00 95.88 189 LEU A CA 1
ATOM 1496 C C . LEU A 1 189 ? -0.194 5.974 0.335 1.00 95.88 189 LEU A C 1
ATOM 1498 O O . LEU A 1 189 ? 0.569 5.654 -0.578 1.00 95.88 189 LEU A O 1
ATOM 1502 N N . LEU A 1 190 ? -1.067 6.977 0.203 1.00 96.12 190 LEU A N 1
ATOM 1503 C CA . LEU A 1 190 ? -1.184 7.782 -1.015 1.00 96.12 190 LEU A CA 1
ATOM 1504 C C . LEU A 1 190 ? 0.099 8.559 -1.318 1.00 96.12 190 LEU A C 1
ATOM 1506 O O . LEU A 1 190 ? 0.451 8.719 -2.487 1.00 96.12 190 LEU A O 1
ATOM 1510 N N . GLU A 1 191 ? 0.807 9.036 -0.297 1.00 95.62 191 GLU A N 1
ATOM 1511 C CA . GLU A 1 191 ? 2.117 9.665 -0.466 1.00 95.62 191 GLU A CA 1
ATOM 1512 C C . GLU A 1 191 ? 3.143 8.690 -1.053 1.00 95.62 191 GLU A C 1
ATOM 1514 O O . GLU A 1 191 ? 3.793 9.017 -2.047 1.00 95.62 191 GLU A O 1
ATOM 1519 N N . HIS A 1 192 ? 3.224 7.466 -0.531 1.00 94.50 192 HIS A N 1
ATOM 1520 C CA . HIS A 1 192 ? 4.145 6.450 -1.052 1.00 94.50 192 HIS A CA 1
ATOM 1521 C C . HIS A 1 192 ? 3.774 5.979 -2.463 1.00 94.50 192 HIS A C 1
ATOM 1523 O O . HIS A 1 192 ? 4.650 5.803 -3.307 1.00 94.50 192 HIS A O 1
ATOM 1529 N N . LEU A 1 193 ? 2.483 5.880 -2.788 1.00 94.56 193 LEU A N 1
ATOM 1530 C CA . LEU A 1 193 ? 2.039 5.603 -4.159 1.00 94.56 193 LEU A CA 1
ATOM 1531 C C . LEU A 1 193 ? 2.438 6.718 -5.139 1.00 94.56 193 LEU A C 1
ATOM 1533 O O . LEU A 1 193 ? 2.802 6.442 -6.286 1.00 94.56 193 LEU A O 1
ATOM 1537 N N . LYS A 1 194 ? 2.395 7.986 -4.710 1.00 95.62 194 LYS A N 1
ATOM 1538 C CA . LYS A 1 194 ? 2.891 9.110 -5.521 1.00 95.62 194 LYS A CA 1
ATOM 1539 C C . LYS A 1 194 ? 4.402 9.019 -5.736 1.00 95.62 194 LYS A C 1
ATOM 1541 O O . LYS A 1 194 ? 4.855 9.284 -6.849 1.00 95.62 194 LYS A O 1
ATOM 1546 N N . LEU A 1 195 ? 5.164 8.624 -4.714 1.00 93.44 195 LEU A N 1
ATOM 1547 C CA . LEU A 1 195 ? 6.614 8.422 -4.813 1.00 93.44 195 LEU A CA 1
ATOM 1548 C C . LEU A 1 195 ? 6.973 7.291 -5.783 1.00 93.44 195 LEU A C 1
ATOM 1550 O O . LEU A 1 195 ? 7.760 7.518 -6.702 1.00 93.44 195 LEU A O 1
ATOM 1554 N N . LEU A 1 196 ? 6.307 6.141 -5.673 1.00 94.44 196 LEU A N 1
ATOM 1555 C CA . LEU A 1 196 ? 6.483 5.016 -6.592 1.00 94.44 196 LEU A CA 1
ATOM 1556 C C . LEU A 1 196 ? 6.263 5.440 -8.052 1.00 94.44 196 LEU A C 1
ATOM 1558 O O . LEU A 1 196 ? 7.088 5.179 -8.930 1.00 94.44 196 LEU A O 1
ATOM 1562 N N . ASN A 1 197 ? 5.160 6.143 -8.323 1.00 93.12 197 ASN A N 1
ATOM 1563 C CA . ASN A 1 197 ? 4.850 6.632 -9.667 1.00 93.12 197 ASN A CA 1
ATOM 1564 C C . ASN A 1 197 ? 5.879 7.654 -10.169 1.00 93.12 197 ASN A C 1
ATOM 1566 O O . ASN A 1 197 ? 6.245 7.642 -11.349 1.00 93.12 197 ASN A O 1
ATOM 1570 N N . LEU A 1 198 ? 6.380 8.517 -9.282 1.00 93.50 198 LEU A N 1
ATOM 1571 C CA . LEU A 1 198 ? 7.454 9.450 -9.603 1.00 93.50 198 LEU A CA 1
ATOM 1572 C C . LEU A 1 198 ? 8.733 8.700 -10.003 1.00 93.50 198 LEU A C 1
ATOM 1574 O O . LEU A 1 198 ? 9.322 9.027 -11.034 1.00 93.50 198 LEU A O 1
ATOM 1578 N N . HIS A 1 199 ? 9.155 7.691 -9.239 1.00 91.94 199 HIS A N 1
ATOM 1579 C CA . HIS A 1 199 ? 10.360 6.916 -9.545 1.00 91.94 199 HIS A CA 1
ATOM 1580 C C . HIS A 1 199 ? 10.220 6.090 -10.824 1.00 91.94 199 HIS A C 1
ATOM 1582 O O . HIS A 1 199 ? 11.125 6.128 -11.658 1.00 91.94 199 HIS A O 1
ATOM 1588 N N . ARG A 1 200 ? 9.063 5.461 -11.064 1.00 89.56 200 ARG A N 1
ATOM 1589 C CA . ARG A 1 200 ? 8.753 4.793 -12.343 1.00 89.56 200 ARG A CA 1
ATOM 1590 C C . ARG A 1 200 ? 8.837 5.756 -13.527 1.00 89.56 200 ARG A C 1
ATOM 1592 O O . ARG A 1 200 ? 9.452 5.446 -14.544 1.00 89.56 200 ARG A O 1
ATOM 1599 N N . THR A 1 201 ? 8.303 6.969 -13.378 1.00 90.75 201 THR A N 1
ATOM 1600 C CA . THR A 1 201 ? 8.389 8.007 -14.421 1.00 90.75 201 THR A CA 1
ATOM 1601 C C . THR A 1 201 ? 9.837 8.431 -14.677 1.00 90.75 201 THR A C 1
ATOM 1603 O O . THR A 1 201 ? 10.250 8.590 -15.830 1.00 90.75 201 THR A O 1
ATOM 1606 N N . LYS A 1 202 ? 10.641 8.590 -13.617 1.00 91.19 202 LYS A N 1
ATOM 1607 C CA . LYS A 1 202 ? 12.070 8.912 -13.736 1.00 91.19 202 LYS A CA 1
ATOM 1608 C C . LYS A 1 202 ? 12.856 7.784 -14.405 1.00 91.19 202 LYS A C 1
ATOM 1610 O O . LYS A 1 202 ? 13.669 8.075 -15.281 1.00 91.19 202 LYS A O 1
ATOM 1615 N N . GLN A 1 203 ? 12.580 6.527 -14.059 1.00 91.19 203 GLN A N 1
ATOM 1616 C CA . GLN A 1 203 ? 13.183 5.354 -14.694 1.00 91.19 203 GLN A CA 1
ATOM 1617 C C . GLN A 1 203 ? 12.851 5.306 -16.188 1.00 91.19 203 GLN A C 1
ATOM 1619 O O . GLN A 1 203 ? 13.763 5.233 -17.008 1.00 91.19 203 GLN A O 1
ATOM 1624 N N . ALA A 1 204 ? 11.571 5.440 -16.548 1.00 87.50 204 ALA A N 1
ATOM 1625 C CA . ALA A 1 204 ? 11.131 5.465 -17.941 1.00 87.50 204 ALA A CA 1
ATOM 1626 C C . ALA A 1 204 ? 11.789 6.613 -18.726 1.00 87.50 204 ALA A C 1
ATOM 1628 O O . ALA A 1 204 ? 12.253 6.430 -19.848 1.00 87.50 204 ALA A O 1
ATOM 1629 N N . THR A 1 205 ? 11.904 7.796 -18.118 1.00 89.19 205 THR A N 1
ATOM 1630 C CA . THR A 1 205 ? 12.573 8.948 -18.741 1.00 89.19 205 THR A CA 1
ATOM 1631 C C . THR A 1 205 ? 14.070 8.700 -18.940 1.00 89.19 205 THR A C 1
ATOM 1633 O O . THR A 1 205 ? 14.617 9.030 -19.993 1.00 89.19 205 THR A O 1
ATOM 1636 N N . ALA A 1 206 ? 14.751 8.129 -17.943 1.00 89.12 206 ALA A N 1
ATOM 1637 C CA . ALA A 1 206 ? 16.166 7.782 -18.041 1.00 89.12 206 ALA A CA 1
ATOM 1638 C C . ALA A 1 206 ? 16.402 6.743 -19.147 1.00 89.12 206 ALA A C 1
ATOM 1640 O O . ALA A 1 206 ? 17.299 6.922 -19.969 1.00 89.12 206 ALA A O 1
ATOM 1641 N N . TYR A 1 207 ? 15.534 5.734 -19.220 1.00 88.31 207 TYR A N 1
ATOM 1642 C CA . TYR A 1 207 ? 15.543 4.725 -20.269 1.00 88.31 207 TYR A CA 1
ATOM 1643 C C . TYR A 1 207 ? 15.363 5.336 -21.665 1.00 88.31 207 TYR A C 1
ATOM 1645 O O . TYR A 1 207 ? 16.169 5.090 -22.558 1.00 88.31 207 TYR A O 1
ATOM 1653 N N . GLN A 1 208 ? 14.374 6.219 -21.849 1.00 88.06 208 GLN A N 1
ATOM 1654 C CA . GLN A 1 208 ? 14.158 6.906 -23.128 1.00 88.06 208 GLN A CA 1
ATOM 1655 C C . GLN A 1 208 ? 15.370 7.745 -23.553 1.00 88.06 208 GLN A C 1
ATOM 1657 O O . GLN A 1 208 ? 15.751 7.729 -24.723 1.00 88.06 208 GLN A O 1
ATOM 1662 N N . LYS A 1 209 ? 16.005 8.461 -22.617 1.00 89.69 209 LYS A N 1
ATOM 1663 C CA . LYS A 1 209 ? 17.230 9.229 -22.897 1.00 89.69 209 LYS A CA 1
ATOM 1664 C C . LYS A 1 209 ? 18.388 8.321 -23.299 1.00 89.69 209 LYS A C 1
ATOM 1666 O O . LYS A 1 209 ? 19.129 8.661 -24.219 1.00 89.69 209 LYS A O 1
ATOM 1671 N N . GLN A 1 210 ? 18.536 7.185 -22.624 1.00 90.00 210 GLN A N 1
ATOM 1672 C CA . GLN A 1 210 ? 19.546 6.189 -22.956 1.00 90.00 210 GLN A CA 1
ATOM 1673 C C . GLN A 1 210 ? 19.310 5.620 -24.362 1.00 90.00 210 GLN A C 1
ATOM 1675 O O . GLN A 1 210 ? 20.221 5.658 -25.184 1.00 90.00 210 GLN A O 1
ATOM 1680 N N . ALA A 1 211 ? 18.080 5.205 -24.679 1.00 85.00 211 ALA A N 1
ATOM 1681 C CA . ALA A 1 211 ? 17.705 4.717 -26.004 1.00 85.00 211 ALA A CA 1
ATOM 1682 C C . ALA A 1 211 ? 18.008 5.744 -27.110 1.00 85.00 211 ALA A C 1
ATOM 1684 O O . ALA A 1 211 ? 18.640 5.416 -28.112 1.00 85.00 211 ALA A O 1
ATOM 1685 N N . ILE A 1 212 ? 17.633 7.012 -26.900 1.00 86.75 212 ILE A N 1
ATOM 1686 C CA . ILE A 1 212 ? 17.933 8.112 -27.829 1.00 86.75 212 ILE A CA 1
ATOM 1687 C C . ILE A 1 212 ? 19.445 8.269 -28.028 1.00 86.75 212 ILE A C 1
ATOM 1689 O O . ILE A 1 212 ? 19.895 8.399 -29.164 1.00 86.75 212 ILE A O 1
ATOM 1693 N N . LYS A 1 213 ? 20.237 8.235 -26.949 1.00 90.81 213 LYS A N 1
ATOM 1694 C CA . LYS A 1 213 ? 21.700 8.354 -27.020 1.00 90.81 213 LYS A CA 1
ATOM 1695 C C . LYS A 1 213 ? 22.317 7.235 -27.863 1.00 90.81 213 LYS A C 1
ATOM 1697 O O . LYS A 1 213 ? 23.115 7.533 -28.747 1.00 90.81 213 LYS A O 1
ATOM 1702 N N . HIS A 1 214 ? 21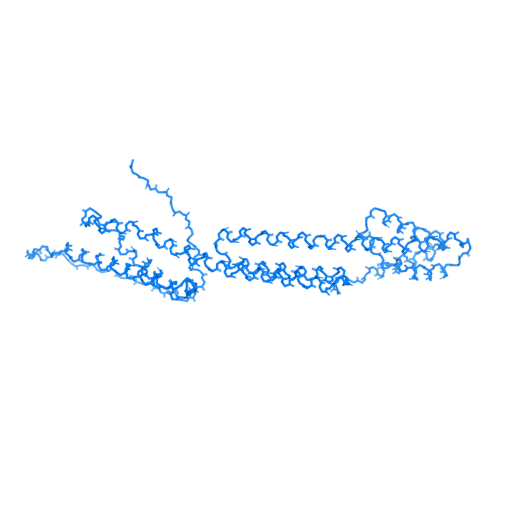.925 5.989 -27.613 1.00 87.38 214 HIS A N 1
ATOM 1703 C CA . HIS A 1 214 ? 22.375 4.825 -28.379 1.00 87.38 214 HIS A CA 1
ATOM 1704 C C . HIS A 1 214 ? 22.027 4.961 -29.869 1.00 87.38 214 HIS A C 1
ATOM 1706 O O . HIS A 1 214 ? 22.894 4.815 -30.731 1.00 87.38 214 HIS A O 1
ATOM 1712 N N . CYS A 1 215 ? 20.787 5.356 -30.178 1.00 82.88 215 CYS A N 1
ATOM 1713 C CA . CYS A 1 215 ? 20.349 5.582 -31.556 1.00 82.88 215 CYS A CA 1
ATOM 1714 C C . CYS A 1 215 ? 21.138 6.708 -32.241 1.00 82.88 215 CYS A C 1
ATOM 1716 O O . CYS A 1 215 ? 21.543 6.553 -33.389 1.00 82.88 215 CYS A O 1
ATOM 1718 N N . HIS A 1 216 ? 21.393 7.827 -31.553 1.00 87.06 216 HIS A N 1
ATOM 1719 C CA . HIS A 1 216 ? 22.189 8.929 -32.104 1.00 87.06 216 HIS A CA 1
ATOM 1720 C C . HIS A 1 216 ? 23.616 8.506 -32.435 1.00 87.06 216 HIS A C 1
ATOM 1722 O O . HIS A 1 216 ? 24.076 8.780 -33.536 1.00 87.06 216 HIS A O 1
ATOM 1728 N N . GLN A 1 217 ? 24.293 7.802 -31.524 1.00 88.12 217 GLN A N 1
ATOM 1729 C CA . GLN A 1 217 ? 25.663 7.334 -31.749 1.00 88.12 217 GLN A CA 1
ATOM 1730 C C . GLN A 1 217 ? 25.773 6.490 -33.027 1.00 88.12 217 GLN A C 1
ATOM 1732 O O . GLN A 1 217 ? 26.693 6.682 -33.821 1.00 88.12 217 GLN A O 1
ATOM 1737 N N . PHE A 1 218 ? 24.800 5.608 -33.259 1.00 88.00 218 PHE A N 1
ATOM 1738 C CA . PHE A 1 218 ? 24.749 4.790 -34.467 1.00 88.00 218 PHE A CA 1
ATOM 1739 C C . PHE A 1 218 ? 24.412 5.594 -35.729 1.00 88.00 218 PHE A C 1
ATOM 1741 O O . PHE A 1 218 ? 25.062 5.433 -36.763 1.00 88.00 218 PHE A O 1
ATOM 1748 N N . VAL A 1 219 ? 23.411 6.476 -35.662 1.00 84.69 219 VAL A N 1
ATOM 1749 C CA . VAL A 1 219 ? 23.006 7.316 -36.800 1.00 84.69 219 VAL A CA 1
ATOM 1750 C C . VAL A 1 219 ? 24.143 8.252 -37.221 1.00 84.69 219 VAL A C 1
ATOM 1752 O O . VAL A 1 219 ? 24.427 8.373 -38.412 1.00 84.69 219 VAL A O 1
ATOM 1755 N N . ASP A 1 220 ? 24.839 8.867 -36.267 1.00 86.38 220 ASP A N 1
ATOM 1756 C CA . ASP A 1 220 ? 25.979 9.749 -36.531 1.00 86.38 220 ASP A CA 1
ATOM 1757 C C . ASP A 1 220 ? 27.136 8.985 -37.189 1.00 86.38 220 ASP A C 1
ATOM 1759 O O . ASP A 1 220 ? 27.741 9.474 -38.152 1.00 86.38 220 ASP A O 1
ATOM 1763 N N . TYR A 1 221 ? 27.398 7.751 -36.743 1.00 87.75 221 TYR A N 1
ATOM 1764 C CA . TYR A 1 221 ? 28.364 6.867 -37.392 1.00 87.75 221 TYR A CA 1
ATOM 1765 C C . TYR A 1 221 ? 27.978 6.578 -38.851 1.00 87.75 221 TYR A C 1
ATOM 1767 O O . TYR A 1 221 ? 28.812 6.723 -39.750 1.00 87.75 221 TYR A O 1
ATOM 1775 N N . CYS A 1 222 ? 26.712 6.227 -39.100 1.00 84.88 222 CYS A N 1
ATOM 1776 C CA . CYS A 1 222 ? 26.204 5.931 -40.441 1.00 84.88 222 CYS A CA 1
ATOM 1777 C C . CYS A 1 222 ? 26.262 7.143 -41.378 1.00 84.88 222 CYS A C 1
ATOM 1779 O O . CYS A 1 222 ? 26.556 6.999 -42.562 1.00 84.88 222 CYS A O 1
ATOM 1781 N N . ASN A 1 223 ? 25.997 8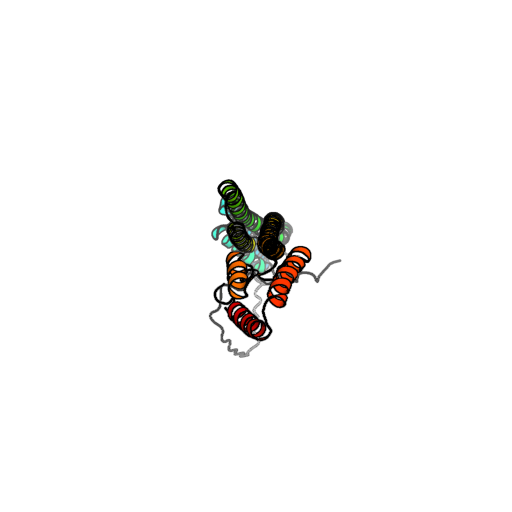.340 -40.857 1.00 82.94 223 ASN A N 1
ATOM 1782 C CA . ASN A 1 223 ? 26.046 9.572 -41.641 1.00 82.94 223 ASN A CA 1
ATOM 1783 C C . ASN A 1 223 ? 27.482 9.991 -41.981 1.00 82.94 223 ASN A C 1
ATOM 1785 O O . ASN A 1 223 ? 27.721 10.557 -43.046 1.00 82.94 223 ASN A O 1
ATOM 1789 N N . THR A 1 224 ? 28.439 9.709 -41.093 1.00 87.44 224 THR A N 1
ATOM 1790 C CA . THR A 1 224 ? 29.853 10.061 -41.299 1.00 87.44 224 THR A CA 1
ATOM 1791 C C . THR A 1 224 ? 30.548 9.097 -42.265 1.00 87.44 224 THR A C 1
ATOM 1793 O O . THR A 1 224 ? 31.470 9.490 -42.977 1.00 87.44 224 THR A O 1
ATOM 1796 N N . ASN A 1 225 ? 30.093 7.842 -42.335 1.00 83.00 225 ASN A N 1
ATOM 1797 C CA . ASN A 1 225 ? 30.704 6.801 -43.157 1.00 83.00 225 ASN A CA 1
ATOM 1798 C C . ASN A 1 225 ? 29.771 6.415 -44.317 1.00 83.00 225 ASN A C 1
ATOM 1800 O O . ASN A 1 225 ? 28.798 5.687 -44.156 1.00 83.00 225 ASN A O 1
ATOM 1804 N N . THR A 1 226 ? 30.063 6.895 -45.527 1.00 69.75 226 THR A N 1
ATOM 1805 C CA . THR A 1 226 ? 29.187 6.699 -46.699 1.00 69.75 226 THR A CA 1
ATOM 1806 C C . THR A 1 226 ? 29.252 5.290 -47.298 1.00 69.75 226 THR A C 1
ATOM 1808 O O . THR A 1 226 ? 28.264 4.829 -47.880 1.00 69.75 226 THR A O 1
ATOM 1811 N N . ILE A 1 227 ? 30.377 4.589 -47.125 1.00 76.06 227 ILE A N 1
ATOM 1812 C CA . ILE A 1 227 ? 30.599 3.208 -47.572 1.00 76.06 227 ILE A CA 1
ATOM 1813 C C . ILE A 1 227 ? 30.955 2.370 -46.341 1.00 76.06 227 ILE A C 1
ATOM 1815 O O . ILE A 1 227 ? 32.067 2.454 -45.829 1.00 76.06 227 ILE A O 1
ATOM 1819 N N . ILE A 1 228 ? 29.998 1.577 -45.865 1.00 78.62 228 ILE A N 1
ATOM 1820 C CA . ILE A 1 228 ? 30.142 0.698 -44.699 1.00 78.62 228 ILE A CA 1
ATOM 1821 C C . ILE A 1 228 ? 29.807 -0.714 -45.176 1.00 78.62 228 ILE A C 1
ATOM 1823 O O . ILE A 1 228 ? 28.802 -0.895 -45.865 1.00 78.62 228 ILE A O 1
ATOM 1827 N N . SER A 1 229 ? 30.639 -1.703 -44.846 1.00 80.94 229 SER A N 1
ATOM 1828 C CA . SER A 1 229 ? 30.291 -3.104 -45.092 1.00 80.94 229 SER A CA 1
ATOM 1829 C C . SER A 1 229 ? 29.213 -3.567 -44.112 1.00 80.94 229 SER A C 1
ATOM 1831 O O . SER A 1 229 ? 29.193 -3.126 -42.963 1.00 80.94 229 SER A O 1
ATOM 1833 N N . ASP A 1 230 ? 28.361 -4.500 -44.535 1.00 80.38 230 ASP A N 1
ATOM 1834 C CA . ASP A 1 230 ? 27.306 -5.083 -43.696 1.00 80.38 230 ASP A CA 1
ATOM 1835 C C . ASP A 1 230 ? 27.848 -5.551 -42.331 1.00 80.38 230 ASP A C 1
ATOM 1837 O O . ASP A 1 230 ? 27.263 -5.257 -41.294 1.00 80.38 230 ASP A O 1
ATOM 1841 N N . GLU A 1 231 ? 29.013 -6.205 -42.313 1.00 80.69 231 GLU A N 1
ATOM 1842 C CA . GLU A 1 231 ? 29.664 -6.707 -41.093 1.00 80.69 231 GLU A CA 1
ATOM 1843 C C . GLU A 1 231 ? 30.081 -5.588 -40.122 1.00 80.69 231 GLU A C 1
ATOM 1845 O O . GLU A 1 231 ? 29.887 -5.700 -38.908 1.00 80.69 231 GLU A O 1
ATOM 1850 N N . THR A 1 232 ? 30.599 -4.475 -40.650 1.00 83.56 232 THR A N 1
ATOM 1851 C CA . THR A 1 232 ? 30.976 -3.314 -39.829 1.00 83.56 232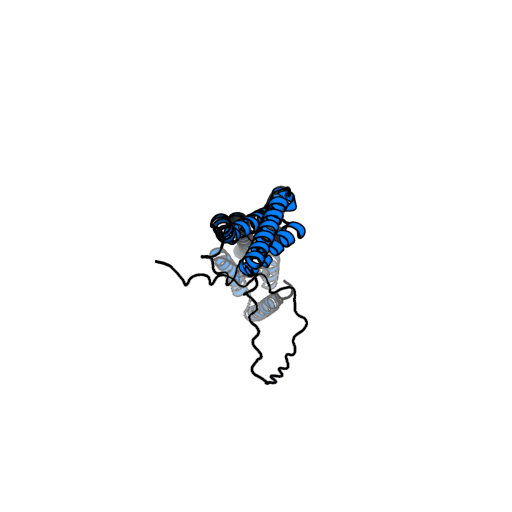 THR A CA 1
ATOM 1852 C C . THR A 1 232 ? 29.728 -2.649 -39.257 1.00 83.56 232 THR A C 1
ATOM 1854 O O . THR A 1 232 ? 29.696 -2.294 -38.084 1.00 83.56 232 THR A O 1
ATOM 1857 N N . LEU A 1 233 ? 28.668 -2.544 -40.059 1.00 82.44 233 LEU A N 1
ATOM 1858 C CA . LEU A 1 233 ? 27.404 -1.952 -39.638 1.00 82.44 233 LEU A CA 1
ATOM 1859 C C . LEU A 1 233 ? 26.732 -2.749 -38.512 1.00 82.44 233 LEU A C 1
ATOM 1861 O O . LEU A 1 233 ? 26.290 -2.154 -37.532 1.00 82.44 233 LEU A O 1
ATOM 1865 N N . PHE A 1 234 ? 26.698 -4.081 -38.621 1.00 80.00 234 PHE A N 1
ATOM 1866 C CA . PHE A 1 234 ? 26.207 -4.954 -37.549 1.00 80.00 234 PHE A CA 1
ATOM 1867 C C . PHE A 1 234 ? 27.012 -4.785 -36.266 1.00 80.00 234 PHE A C 1
ATOM 1869 O O . PHE A 1 234 ? 26.443 -4.666 -35.182 1.00 80.00 234 PHE A O 1
ATOM 1876 N N . THR A 1 235 ? 28.336 -4.743 -36.398 1.00 83.56 235 THR A N 1
ATOM 1877 C CA . THR A 1 235 ? 29.231 -4.567 -35.256 1.00 83.56 235 THR A CA 1
ATOM 1878 C C . THR A 1 235 ? 28.966 -3.237 -34.551 1.00 83.56 235 THR A C 1
ATOM 1880 O O . THR A 1 235 ? 28.909 -3.200 -33.326 1.00 83.56 235 THR A O 1
ATOM 1883 N N . GLU A 1 236 ? 28.766 -2.148 -35.294 1.00 84.81 236 GLU A N 1
ATOM 1884 C CA . GLU A 1 236 ? 28.471 -0.836 -34.706 1.00 84.81 236 GLU A CA 1
ATOM 1885 C C . GLU A 1 236 ? 27.059 -0.740 -34.121 1.00 84.81 236 GLU A C 1
ATOM 1887 O O . GLU A 1 236 ? 26.872 -0.083 -33.100 1.00 84.81 236 GLU A O 1
ATOM 1892 N N . PHE A 1 237 ? 26.073 -1.433 -34.694 1.00 83.12 237 PHE A N 1
ATOM 1893 C CA . PHE A 1 237 ? 24.734 -1.512 -34.107 1.00 83.12 237 PHE A CA 1
ATOM 1894 C C . PHE A 1 237 ? 24.747 -2.233 -32.753 1.00 83.12 237 PHE A C 1
ATOM 1896 O O . PHE A 1 237 ? 24.197 -1.716 -31.779 1.00 83.12 237 PHE A O 1
ATOM 1903 N N . ALA A 1 238 ? 25.459 -3.364 -32.681 1.00 83.00 238 ALA A N 1
ATOM 1904 C CA . ALA A 1 238 ? 25.661 -4.123 -31.448 1.00 83.00 238 ALA A CA 1
ATOM 1905 C C . ALA A 1 238 ? 26.477 -3.339 -30.411 1.00 83.00 238 ALA A C 1
ATOM 1907 O O . ALA A 1 238 ? 26.134 -3.300 -29.230 1.00 83.00 238 ALA A O 1
ATOM 1908 N N . LYS A 1 239 ? 27.533 -2.634 -30.842 1.00 86.19 239 LYS A N 1
ATOM 1909 C CA . LYS A 1 239 ? 28.304 -1.733 -29.966 1.00 86.19 239 LYS A CA 1
ATOM 1910 C C . LYS A 1 239 ? 27.462 -0.581 -29.427 1.00 86.19 239 LYS A C 1
ATOM 1912 O O . LYS A 1 239 ? 27.670 -0.164 -28.290 1.00 86.19 239 LYS A O 1
ATOM 1917 N N . ALA A 1 240 ? 26.535 -0.064 -30.229 1.00 84.88 240 ALA A N 1
ATOM 1918 C CA . ALA A 1 240 ? 25.590 0.953 -29.798 1.00 84.88 240 ALA A CA 1
ATOM 1919 C C . ALA A 1 240 ? 24.482 0.385 -28.898 1.00 84.88 240 ALA A C 1
ATOM 1921 O O . ALA A 1 240 ? 23.713 1.173 -28.362 1.00 84.88 240 ALA A O 1
ATOM 1922 N N . GLU A 1 241 ? 24.411 -0.934 -28.692 1.00 86.00 241 GLU A N 1
ATOM 1923 C CA . GLU A 1 241 ? 23.421 -1.625 -27.856 1.00 86.00 241 GLU A CA 1
ATOM 1924 C C . GLU A 1 241 ? 21.963 -1.389 -28.286 1.00 86.00 241 GLU A C 1
ATOM 1926 O O . GLU A 1 241 ? 21.046 -1.456 -27.464 1.00 86.00 241 GLU A O 1
ATOM 1931 N N . ILE A 1 242 ? 21.721 -1.110 -29.571 1.00 83.94 242 ILE A N 1
ATOM 1932 C CA . ILE A 1 242 ? 20.369 -0.792 -30.051 1.00 83.94 242 ILE A CA 1
ATOM 1933 C C . ILE A 1 242 ? 19.457 -2.022 -29.976 1.00 83.94 242 ILE A C 1
ATOM 1935 O O . ILE A 1 242 ? 18.270 -1.862 -29.693 1.00 83.94 242 ILE A O 1
ATOM 1939 N N . GLU A 1 243 ? 19.976 -3.250 -30.122 1.00 80.00 243 GLU A N 1
ATOM 1940 C CA . GLU A 1 243 ? 19.160 -4.462 -29.946 1.00 80.00 243 GLU A CA 1
ATOM 1941 C C . GLU A 1 243 ? 18.621 -4.653 -28.521 1.00 80.00 243 GLU A C 1
ATOM 1943 O O . GLU A 1 243 ? 17.635 -5.359 -28.334 1.00 80.00 243 GLU A O 1
ATOM 1948 N N . LYS A 1 244 ? 19.232 -4.015 -27.513 1.00 82.38 244 LYS A N 1
ATOM 1949 C CA . LYS A 1 244 ? 18.779 -4.090 -26.113 1.00 82.38 244 LYS A CA 1
ATOM 1950 C C . LYS A 1 244 ? 17.652 -3.103 -25.807 1.00 82.38 244 LYS A C 1
ATOM 1952 O O . LYS A 1 244 ? 17.128 -3.081 -24.691 1.00 82.38 244 LYS A O 1
ATOM 1957 N N . ILE A 1 245 ? 17.305 -2.245 -26.766 1.00 84.56 245 ILE A N 1
ATOM 1958 C CA . ILE A 1 245 ? 16.210 -1.295 -26.624 1.00 84.56 245 ILE A CA 1
ATOM 1959 C C . ILE A 1 245 ? 14.897 -2.034 -26.892 1.00 84.56 245 ILE A C 1
ATOM 1961 O O . ILE A 1 245 ? 14.640 -2.465 -28.011 1.00 84.56 245 ILE A O 1
ATOM 1965 N N . ASP A 1 246 ? 14.048 -2.127 -25.874 1.00 83.38 246 ASP A N 1
ATOM 1966 C CA . ASP A 1 246 ? 12.659 -2.544 -25.975 1.00 83.38 246 ASP A CA 1
ATOM 1967 C C . ASP A 1 246 ? 11.832 -1.390 -26.569 1.00 83.38 246 ASP A C 1
ATOM 1969 O O . ASP A 1 246 ? 11.621 -0.357 -25.917 1.00 83.38 246 ASP A O 1
ATOM 1973 N N . PRO A 1 247 ? 11.337 -1.531 -27.809 1.00 80.31 247 PRO A N 1
ATOM 1974 C CA . PRO A 1 247 ? 10.625 -0.465 -28.490 1.00 80.31 247 PRO A CA 1
ATOM 1975 C C . PRO A 1 247 ? 9.180 -0.298 -27.992 1.00 80.31 247 PRO A C 1
ATOM 1977 O O . PRO A 1 247 ? 8.532 0.687 -28.360 1.00 80.31 247 PRO A O 1
ATOM 1980 N N . THR A 1 248 ? 8.649 -1.233 -27.193 1.00 82.31 248 THR A N 1
ATOM 1981 C CA . THR A 1 248 ? 7.257 -1.211 -26.705 1.00 82.31 248 THR A CA 1
ATOM 1982 C C . THR A 1 248 ? 7.035 -0.186 -25.595 1.00 82.31 248 THR A C 1
ATOM 1984 O O . THR A 1 248 ? 5.937 0.351 -25.461 1.00 82.31 248 THR A O 1
ATOM 1987 N N . ILE A 1 249 ? 8.095 0.150 -24.857 1.00 80.75 249 ILE A N 1
ATOM 1988 C CA . ILE A 1 249 ? 8.070 1.090 -23.726 1.00 80.75 249 ILE A CA 1
ATOM 1989 C C . ILE A 1 249 ? 8.590 2.493 -24.085 1.00 80.75 249 ILE A C 1
ATOM 1991 O O . ILE A 1 249 ? 8.684 3.380 -23.229 1.00 80.75 249 ILE A O 1
ATOM 1995 N N . LEU A 1 250 ? 8.935 2.727 -25.355 1.00 81.31 250 LEU A N 1
ATOM 1996 C CA . LEU A 1 250 ? 9.433 4.017 -25.825 1.00 81.31 250 LEU A CA 1
ATOM 1997 C C . LEU A 1 250 ? 8.300 5.017 -26.072 1.00 81.31 250 LEU A C 1
ATOM 1999 O O . LEU A 1 250 ? 7.317 4.733 -26.753 1.00 81.31 250 LEU A O 1
ATOM 2003 N N . GLY A 1 251 ? 8.494 6.249 -25.600 1.00 77.88 251 GLY A N 1
ATOM 2004 C CA . GLY A 1 251 ? 7.684 7.387 -26.032 1.00 77.88 251 GLY A CA 1
ATOM 2005 C C . GLY A 1 251 ? 7.933 7.740 -27.503 1.00 77.88 251 GLY A C 1
ATOM 2006 O O . GLY A 1 251 ? 8.958 7.374 -28.078 1.00 77.88 251 GLY A O 1
ATOM 2007 N N . TYR A 1 252 ? 7.024 8.518 -28.100 1.00 83.81 252 TYR A N 1
ATOM 2008 C CA . TYR A 1 252 ? 7.019 8.853 -29.534 1.00 83.81 252 TYR A CA 1
ATOM 2009 C C . TYR A 1 252 ? 8.389 9.271 -30.100 1.00 83.81 252 TYR A C 1
ATOM 2011 O O . TYR A 1 252 ? 8.822 8.756 -31.128 1.00 83.81 252 TYR A O 1
ATOM 2019 N N . HIS A 1 253 ? 9.101 10.180 -29.426 1.00 79.94 253 HIS A N 1
ATOM 2020 C CA . HIS A 1 253 ? 10.394 10.676 -29.910 1.00 79.94 253 HIS A CA 1
ATOM 2021 C C . HIS A 1 253 ? 11.497 9.616 -29.875 1.00 79.94 253 HIS A C 1
ATOM 2023 O O . HIS A 1 253 ? 12.213 9.454 -30.862 1.00 79.94 253 HIS A O 1
ATOM 2029 N N . ALA A 1 254 ? 11.620 8.885 -28.764 1.00 79.94 254 ALA A N 1
ATOM 2030 C CA . ALA A 1 254 ? 12.604 7.814 -28.640 1.00 79.94 254 ALA A CA 1
ATOM 2031 C C . ALA A 1 254 ? 12.310 6.687 -29.635 1.00 79.94 254 ALA A C 1
ATOM 2033 O O . ALA A 1 254 ? 13.223 6.193 -30.290 1.00 79.94 254 ALA A O 1
ATOM 2034 N N . ARG A 1 255 ? 11.025 6.359 -29.820 1.00 84.62 255 ARG A N 1
ATOM 2035 C CA . ARG A 1 255 ? 10.583 5.362 -30.790 1.00 84.62 255 ARG A CA 1
ATOM 2036 C C . ARG A 1 255 ? 10.924 5.763 -32.221 1.00 84.62 255 ARG A C 1
ATOM 2038 O O . ARG A 1 255 ? 11.510 4.972 -32.943 1.00 84.62 255 ARG A O 1
ATOM 2045 N N . ARG A 1 256 ? 10.651 7.011 -32.606 1.00 82.75 256 ARG A N 1
ATOM 2046 C CA . ARG A 1 256 ? 11.021 7.524 -33.931 1.00 82.75 256 ARG A CA 1
ATOM 2047 C C . ARG A 1 256 ? 12.529 7.434 -34.183 1.00 82.75 256 ARG A C 1
ATOM 2049 O O . ARG A 1 256 ? 12.930 7.075 -35.283 1.00 82.75 256 ARG A O 1
ATOM 2056 N N . MET A 1 257 ? 13.359 7.771 -33.193 1.00 83.06 257 MET A N 1
ATOM 2057 C CA . MET A 1 257 ? 14.820 7.663 -33.323 1.00 83.06 257 MET A CA 1
ATOM 2058 C C . MET A 1 257 ? 15.279 6.213 -33.474 1.00 83.06 257 MET A C 1
ATOM 2060 O O . MET A 1 257 ? 16.132 5.933 -34.313 1.00 83.06 257 MET A O 1
ATOM 2064 N N . TYR A 1 258 ? 14.677 5.306 -32.708 1.00 87.31 258 TYR A N 1
ATOM 2065 C CA . TYR A 1 258 ? 14.901 3.872 -32.837 1.00 87.31 258 TYR A CA 1
ATOM 2066 C C . TYR A 1 258 ? 14.529 3.364 -34.236 1.00 87.31 258 TYR A C 1
ATOM 2068 O O . TYR A 1 258 ? 15.358 2.752 -34.903 1.00 87.31 258 TYR A O 1
ATOM 2076 N N . ASP A 1 259 ? 13.335 3.700 -34.730 1.00 84.81 259 ASP A N 1
ATOM 2077 C CA . ASP A 1 259 ? 12.869 3.275 -36.054 1.00 84.81 259 ASP A CA 1
ATOM 2078 C C . ASP A 1 259 ? 13.771 3.826 -37.182 1.00 84.81 259 ASP A C 1
ATOM 2080 O O . ASP A 1 259 ? 14.008 3.139 -38.175 1.00 84.81 259 ASP A O 1
ATOM 2084 N N . ILE A 1 260 ? 14.328 5.039 -37.032 1.00 82.12 260 ILE A N 1
ATOM 2085 C CA . ILE A 1 260 ? 15.327 5.591 -37.968 1.00 82.12 260 ILE A CA 1
ATOM 2086 C C . ILE A 1 260 ? 16.615 4.766 -37.940 1.00 82.12 260 ILE A C 1
ATOM 2088 O O . ILE A 1 260 ? 17.126 4.415 -39.002 1.00 82.12 260 ILE A O 1
ATOM 2092 N N . ALA A 1 261 ? 17.144 4.459 -36.752 1.00 83.88 261 ALA A N 1
ATOM 2093 C CA . ALA A 1 261 ? 18.369 3.678 -36.616 1.00 83.88 261 ALA A CA 1
ATOM 2094 C C . ALA A 1 261 ? 18.206 2.271 -37.220 1.00 83.88 261 ALA A C 1
ATOM 2096 O O . ALA A 1 261 ? 19.040 1.836 -38.015 1.00 83.88 261 ALA A O 1
ATOM 2097 N N . VAL A 1 262 ? 17.087 1.602 -36.928 1.00 86.50 262 VAL A N 1
ATOM 2098 C CA . VAL A 1 262 ? 16.741 0.304 -37.524 1.00 86.50 262 VAL A CA 1
ATOM 2099 C C . VAL A 1 262 ? 16.573 0.427 -39.040 1.00 86.50 262 VAL A C 1
ATOM 2101 O O . VAL A 1 262 ? 17.174 -0.342 -39.785 1.00 86.50 262 VAL A O 1
ATOM 2104 N N . GLY A 1 263 ? 15.845 1.434 -39.529 1.00 82.50 263 GLY A N 1
ATOM 2105 C CA . GLY A 1 263 ? 15.648 1.657 -40.964 1.00 82.50 263 GLY A CA 1
ATOM 2106 C C . GLY A 1 263 ? 16.950 1.932 -41.727 1.00 82.50 263 GLY A C 1
ATOM 2107 O O . GLY A 1 263 ? 17.129 1.444 -42.844 1.00 82.50 263 GLY A O 1
ATOM 2108 N N . MET A 1 264 ? 17.894 2.665 -41.124 1.00 82.88 264 MET A N 1
ATOM 2109 C CA . MET A 1 264 ? 19.227 2.872 -41.696 1.00 82.88 264 MET A CA 1
ATOM 2110 C C . MET A 1 264 ? 19.983 1.555 -41.820 1.00 82.88 264 MET A C 1
ATOM 2112 O O . MET A 1 264 ? 20.528 1.279 -42.891 1.00 82.88 264 MET A O 1
ATOM 2116 N N . MET A 1 265 ? 19.950 0.721 -40.777 1.00 83.19 265 MET A N 1
ATOM 2117 C CA . MET A 1 265 ? 20.540 -0.612 -40.839 1.00 83.19 265 MET A CA 1
ATOM 2118 C C . MET A 1 265 ? 19.895 -1.449 -41.952 1.00 83.19 265 MET A C 1
ATOM 2120 O O . MET A 1 265 ? 20.589 -1.964 -42.827 1.00 83.19 265 MET A O 1
ATOM 2124 N N . GLU A 1 266 ? 18.565 -1.510 -41.992 1.00 82.12 266 GLU A N 1
ATOM 2125 C CA . GLU A 1 266 ? 17.827 -2.277 -42.995 1.00 82.12 266 GLU A CA 1
ATOM 2126 C C . GLU A 1 266 ? 18.095 -1.832 -44.436 1.00 82.12 266 GLU A C 1
ATOM 2128 O O . GLU A 1 266 ? 18.068 -2.660 -45.343 1.00 82.12 266 GLU A O 1
ATOM 2133 N N . SER A 1 267 ? 18.303 -0.533 -44.664 1.00 78.94 267 SER A N 1
ATOM 2134 C CA . SER A 1 267 ? 18.552 0.020 -46.001 1.00 78.94 267 SER A CA 1
ATOM 2135 C C . SER A 1 267 ? 19.948 -0.296 -46.538 1.00 78.94 267 SER A C 1
ATOM 2137 O O . SER A 1 267 ? 20.165 -0.280 -47.751 1.00 78.94 267 SER A O 1
ATOM 2139 N N . LYS A 1 268 ? 20.899 -0.554 -45.636 1.00 76.88 268 LYS A N 1
ATOM 2140 C CA . LYS A 1 268 ? 22.301 -0.823 -45.963 1.00 76.88 268 LYS A CA 1
ATOM 2141 C C . LYS A 1 268 ? 22.594 -2.315 -46.057 1.00 76.88 268 LYS A C 1
ATOM 2143 O O . LYS A 1 268 ? 23.466 -2.694 -46.826 1.00 76.88 268 LYS A O 1
ATOM 2148 N N . LEU A 1 269 ? 21.834 -3.146 -45.348 1.00 72.31 269 LEU A N 1
ATOM 2149 C CA . LEU A 1 269 ? 21.914 -4.596 -45.466 1.00 72.31 269 LEU A CA 1
ATOM 2150 C C . LEU A 1 269 ? 21.239 -5.081 -46.755 1.00 72.31 269 LEU A C 1
ATOM 2152 O O . LEU A 1 269 ? 20.075 -4.784 -47.027 1.00 72.31 269 LEU A O 1
ATOM 2156 N N . GLY A 1 270 ? 21.942 -5.896 -47.544 1.00 71.19 270 GLY A N 1
ATOM 2157 C CA . GLY A 1 270 ? 21.335 -6.571 -48.695 1.00 71.19 270 GLY A CA 1
ATOM 2158 C C . GLY A 1 270 ? 20.173 -7.502 -48.292 1.00 71.19 270 GLY A C 1
ATOM 2159 O O . GLY A 1 270 ? 20.114 -7.999 -47.168 1.00 71.19 270 GLY A O 1
ATOM 2160 N N . TYR A 1 271 ? 19.267 -7.819 -49.230 1.00 68.00 271 TYR A N 1
ATOM 2161 C CA . TYR A 1 271 ? 18.034 -8.607 -48.990 1.00 68.00 271 TYR A CA 1
ATOM 2162 C C . TYR A 1 271 ? 18.242 -9.923 -48.208 1.00 68.00 271 TYR A C 1
ATOM 2164 O O . TYR A 1 271 ? 17.411 -10.295 -47.382 1.00 68.00 271 TYR A O 1
ATOM 2172 N N . LYS A 1 272 ? 19.357 -10.630 -48.451 1.00 69.19 272 LYS A N 1
ATOM 2173 C CA . LYS A 1 272 ? 19.695 -11.887 -47.755 1.00 69.19 272 LYS A CA 1
ATOM 2174 C C . LYS A 1 272 ? 20.075 -11.664 -46.287 1.00 69.19 272 LYS A C 1
ATOM 2176 O O . LYS A 1 272 ? 19.668 -12.443 -45.430 1.00 69.19 272 LYS A O 1
ATOM 2181 N N . ASN A 1 273 ? 20.807 -10.591 -46.000 1.00 68.62 273 ASN A N 1
ATOM 2182 C CA . ASN A 1 273 ? 21.248 -10.250 -44.648 1.00 68.62 273 ASN A CA 1
ATOM 2183 C C . ASN A 1 273 ? 20.109 -9.629 -43.833 1.00 68.62 273 ASN A C 1
ATOM 2185 O O . ASN A 1 273 ? 20.022 -9.872 -42.635 1.00 68.62 273 ASN A O 1
ATOM 2189 N N . LYS A 1 274 ? 19.170 -8.938 -44.495 1.00 68.00 274 LYS A N 1
ATOM 2190 C CA . LYS A 1 274 ? 17.938 -8.427 -43.882 1.00 68.00 274 LYS A CA 1
ATOM 2191 C C . LYS A 1 274 ? 17.055 -9.540 -43.301 1.00 68.00 274 LYS A C 1
ATOM 2193 O O . LYS A 1 274 ? 16.574 -9.411 -42.182 1.00 68.00 274 LYS A O 1
ATOM 2198 N N . ALA A 1 275 ? 16.858 -10.643 -44.029 1.00 65.50 275 ALA A N 1
ATOM 2199 C CA . ALA A 1 275 ? 16.050 -11.770 -43.547 1.00 65.50 275 ALA A CA 1
ATOM 2200 C C . ALA A 1 275 ? 16.691 -12.474 -42.340 1.00 65.50 275 ALA A C 1
ATOM 2202 O O . ALA A 1 275 ? 15.995 -12.798 -41.382 1.00 65.50 275 ALA A O 1
ATOM 2203 N N . LYS A 1 276 ? 18.018 -12.660 -42.375 1.00 70.56 276 LYS A N 1
ATOM 2204 C CA . LYS A 1 276 ? 18.779 -13.210 -41.250 1.00 70.56 276 LYS A CA 1
ATOM 2205 C C . LYS A 1 276 ? 18.720 -12.283 -40.035 1.00 70.56 276 LYS A C 1
ATOM 2207 O O . LYS A 1 276 ? 18.400 -12.744 -38.956 1.00 70.56 276 LYS A O 1
ATOM 2212 N N . PHE A 1 277 ? 18.917 -10.981 -40.228 1.00 69.12 277 PHE A N 1
ATOM 2213 C CA . PHE A 1 277 ? 18.802 -9.998 -39.154 1.00 69.12 277 PHE A CA 1
ATOM 2214 C C . PHE A 1 277 ? 17.414 -9.993 -38.502 1.00 69.12 277 PHE A C 1
ATOM 2216 O O . PHE A 1 277 ? 17.320 -10.014 -37.284 1.00 69.12 277 PHE A O 1
ATOM 2223 N N . MET A 1 278 ? 16.331 -10.024 -39.285 1.00 64.06 278 MET A N 1
ATOM 2224 C CA . MET A 1 278 ? 14.970 -10.090 -38.735 1.00 64.06 278 MET A CA 1
ATOM 2225 C C . MET A 1 278 ? 14.705 -11.397 -37.972 1.00 64.06 278 MET A C 1
ATOM 2227 O O . MET A 1 278 ? 13.943 -11.390 -37.008 1.00 64.06 278 MET A O 1
ATOM 2231 N N . LEU A 1 279 ? 15.325 -12.508 -38.386 1.00 63.28 279 LEU A N 1
ATOM 2232 C CA . LEU A 1 279 ? 15.299 -13.781 -37.660 1.00 63.28 279 LEU A CA 1
ATOM 2233 C C . LEU A 1 279 ? 16.103 -13.703 -36.357 1.00 63.28 279 LEU A C 1
ATOM 2235 O O . LEU A 1 279 ? 15.559 -14.039 -35.313 1.00 63.28 279 LEU A O 1
ATOM 2239 N N . ASP A 1 280 ? 17.330 -13.184 -36.399 1.00 66.31 280 ASP A N 1
ATOM 2240 C CA . ASP A 1 280 ? 18.212 -13.032 -35.235 1.00 66.31 280 ASP A CA 1
ATOM 2241 C C . ASP A 1 280 ? 17.608 -12.049 -34.207 1.00 66.31 280 ASP A C 1
ATOM 2243 O O . ASP A 1 280 ? 17.642 -12.296 -33.003 1.00 66.31 280 ASP A O 1
ATOM 2247 N N . LEU A 1 281 ? 16.966 -10.967 -34.667 1.00 63.03 281 LEU A N 1
ATOM 2248 C CA . LEU A 1 281 ? 16.230 -10.020 -33.824 1.00 63.03 281 LEU A CA 1
ATOM 2249 C C . LEU A 1 281 ? 14.977 -10.668 -33.210 1.00 63.03 281 LEU A C 1
ATOM 2251 O O . LEU A 1 281 ? 14.680 -10.454 -32.037 1.00 63.03 281 LEU A O 1
ATOM 2255 N N . ALA A 1 282 ? 14.248 -11.484 -33.979 1.00 54.69 282 ALA A N 1
ATOM 2256 C CA . ALA A 1 282 ? 13.107 -12.244 -33.473 1.00 54.69 282 ALA A CA 1
ATOM 2257 C C . ALA A 1 282 ? 13.528 -13.347 -32.487 1.00 54.69 282 ALA A C 1
ATOM 2259 O O . ALA A 1 282 ? 12.762 -13.676 -31.586 1.00 54.69 282 ALA A O 1
ATOM 2260 N N . GLU A 1 283 ? 14.726 -13.913 -32.631 1.00 60.31 283 GLU A N 1
ATOM 2261 C CA . GLU A 1 283 ? 15.317 -14.863 -31.687 1.00 60.31 283 GLU A CA 1
ATOM 2262 C C . GLU A 1 283 ? 15.820 -14.174 -30.411 1.00 60.31 283 GLU A C 1
ATOM 2264 O O . GLU A 1 283 ? 15.561 -14.673 -29.316 1.00 60.31 283 GLU A O 1
ATOM 2269 N N . ALA A 1 284 ? 16.431 -12.991 -30.515 1.00 57.47 284 ALA A N 1
ATOM 2270 C CA . ALA A 1 284 ? 16.807 -12.170 -29.362 1.00 57.47 284 ALA A CA 1
ATOM 2271 C C . ALA A 1 284 ? 15.577 -11.668 -28.580 1.00 57.47 284 ALA A C 1
ATOM 2273 O O . ALA A 1 284 ? 15.573 -11.673 -27.351 1.00 57.47 284 ALA A O 1
ATOM 2274 N N . ALA A 1 285 ? 14.492 -11.324 -29.280 1.00 51.38 285 ALA A N 1
ATOM 2275 C CA . ALA A 1 285 ? 13.206 -10.960 -28.681 1.00 51.38 285 ALA A CA 1
ATOM 2276 C C . ALA A 1 285 ? 12.410 -12.164 -28.127 1.00 51.38 285 ALA A C 1
ATOM 2278 O O . ALA A 1 285 ? 11.386 -11.972 -27.472 1.00 51.38 285 ALA A O 1
ATOM 2279 N N . ARG A 1 286 ? 12.846 -13.406 -28.394 1.00 48.16 286 ARG A N 1
ATOM 2280 C CA . ARG A 1 286 ? 12.224 -14.649 -27.895 1.00 48.16 286 ARG A CA 1
ATOM 2281 C C . ARG A 1 286 ? 12.758 -15.108 -26.539 1.00 48.16 286 ARG A C 1
ATOM 2283 O O . ARG A 1 286 ? 12.282 -16.128 -26.042 1.00 48.16 286 ARG A O 1
ATOM 2290 N N . TRP A 1 287 ? 13.705 -14.396 -25.927 1.00 40.44 287 TRP A N 1
ATOM 2291 C CA . TRP A 1 287 ? 14.064 -14.662 -24.534 1.00 40.44 287 TRP A CA 1
ATOM 2292 C C . TRP A 1 287 ? 12.884 -14.299 -23.628 1.00 40.44 287 TRP A C 1
ATOM 2294 O O . TRP A 1 287 ? 12.418 -13.158 -23.650 1.00 40.44 287 TRP A O 1
ATOM 2304 N N . PRO A 1 288 ? 12.333 -15.272 -22.888 1.00 38.16 288 PRO A N 1
ATOM 2305 C CA . PRO A 1 288 ? 11.091 -15.057 -22.183 1.00 38.16 288 PRO A CA 1
ATOM 2306 C C . PRO A 1 288 ? 11.329 -14.137 -20.984 1.00 38.16 288 PRO A C 1
ATOM 2308 O O . PRO A 1 288 ? 12.188 -14.391 -20.144 1.00 38.16 288 PRO A O 1
ATOM 2311 N N . LEU A 1 289 ? 10.471 -13.125 -20.853 1.00 50.28 289 LEU A N 1
ATOM 2312 C CA . LEU A 1 289 ? 10.253 -12.312 -19.647 1.00 50.28 289 LEU A CA 1
ATOM 2313 C C . LEU A 1 289 ? 9.775 -13.146 -18.431 1.00 50.28 289 LEU A C 1
ATOM 2315 O O . LEU A 1 289 ? 9.212 -12.595 -17.499 1.00 50.28 289 LEU A O 1
ATOM 2319 N N . SER A 1 290 ? 9.926 -14.476 -18.447 1.00 39.53 290 SER A N 1
ATOM 2320 C CA . SER A 1 290 ? 9.602 -15.364 -17.325 1.00 39.53 290 SER A CA 1
ATOM 2321 C C . SER A 1 290 ? 10.791 -15.639 -16.402 1.00 39.53 290 SER A C 1
ATOM 2323 O O . SER A 1 290 ? 10.602 -16.312 -15.397 1.00 39.53 290 SER A O 1
ATOM 2325 N N . ASP A 1 291 ? 11.973 -15.105 -16.725 1.00 46.44 291 ASP A N 1
ATOM 2326 C CA . ASP A 1 291 ? 13.093 -14.931 -15.787 1.00 46.44 291 ASP A CA 1
ATOM 2327 C C . ASP A 1 291 ? 13.309 -13.437 -15.443 1.00 46.44 291 ASP A C 1
ATOM 2329 O O . ASP A 1 291 ? 14.432 -13.000 -15.181 1.00 46.44 291 ASP A O 1
ATOM 2333 N N . LEU A 1 292 ? 12.223 -12.647 -15.452 1.00 39.62 292 LEU A N 1
ATOM 2334 C CA . LEU A 1 292 ? 12.148 -11.288 -14.901 1.00 39.62 292 LEU A CA 1
ATOM 2335 C C . LEU A 1 292 ? 10.961 -11.159 -13.939 1.00 39.62 292 LEU A C 1
ATOM 2337 O O . LEU A 1 292 ? 9.809 -11.349 -14.387 1.00 39.62 292 LEU A O 1
#

Radius of gyration: 37.73 Å; Cα contacts (8 Å, |Δi|>4): 168; chains: 1; bounding box: 86×48×97 Å

Foldseek 3Di:
DDDDDDDPDDPPDPPDPDPDDDDDDDDDDDDDDDDDDDDDPPPPVLVVLQVLLVVLLVLLVVLVVVLVPDDLLCLLDPVNVVSLVVNVVSLCSCPPDPLVSHDPVSSVSSVCSVVVSVVSVQSSLVSQLVVLLVQLVVLLVVLVVVCVVCVPDQLVVNLVSLVVSLVSLVVSLVRRPDPVSNVVSVVSSVVSVVSNVVSVVVNLVVLLVLLLQLLVQLVVVCVVDVDDDLVRSVVSNVVSVLLVRDLVSHDPVSNVSSVVSVVSSLVRDDPVVNVVVVVVSVVSVPPDPPVD

Solvent-accessible surface area (backbone atoms only — not comparable to full-atom values): 17369 Å² total; per-residue (Å²): 139,82,92,81,92,87,86,90,76,82,98,76,86,85,85,85,83,80,92,78,86,86,87,82,90,80,88,83,89,84,87,89,81,90,84,84,89,71,96,64,78,78,71,72,54,70,60,57,56,52,48,56,53,50,52,52,52,52,50,37,53,52,36,51,57,51,56,72,69,51,56,78,89,50,41,67,34,72,66,48,52,49,41,53,51,51,39,56,69,51,52,64,76,63,61,88,60,66,70,89,78,45,60,69,72,59,48,56,50,62,72,44,44,64,58,54,53,48,53,51,52,51,53,28,34,42,52,42,13,49,56,34,45,51,52,41,49,50,53,51,54,53,49,54,54,49,49,73,75,43,74,87,58,59,49,66,60,54,38,55,50,39,53,50,50,51,52,53,39,54,61,36,52,74,62,39,73,27,73,70,54,42,55,56,49,49,52,58,50,53,52,47,54,52,49,35,53,51,37,51,51,49,40,54,50,51,50,37,53,50,50,36,50,27,27,46,58,42,44,54,50,53,71,74,43,89,81,71,55,60,70,58,50,53,51,46,41,58,72,35,45,53,84,76,53,66,69,88,81,40,54,73,69,37,35,54,43,43,53,50,39,52,48,54,51,54,73,66,32,54,77,73,55,41,56,50,48,56,48,54,52,52,54,65,68,59,62,67,72,83,86,105

Se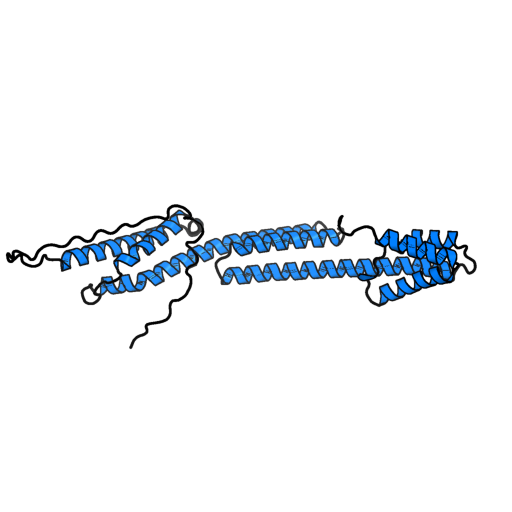condary structure (DSSP, 8-state):
------------SSSSS---------------------------HHHHHHHHHHHHHHHHHHHHHHHHHS-GGGTTSHHHHHHHHHHHHHGGGGTT--TTTS-HHHHHHHHHHHHHHHHHHHHHHHHHHHHHHHHHHHHHHHHHHHHHH-TTS-HHHHHHHHHHHHHHHHHHHTT---HHHHHHHHHHHHHHHHHHHHHHHHHHHHHHHHHHHHHHHHHHHHHH-SS--HHHHHHHHHHTTGGG--GGG--HHHHHHHHHHHHHHHHHS-HHHHHHHHHHHHHHTTS-GGG-

Organism: NCBI:txid692036

Mean predicted aligned error: 14.36 Å

Sequence (292 aa):
MPRLCRFIVTSLVMMVFLTGCRETVSTNVETVAPPPSPATEPPNVSGAVTAEIADACIYIDRCFKRLEAEPESELPSLRVASIIQSAERTLPIFWGLDLAKVPPELKQRIDAYPEAIGKWVDRVNETKSKQALEEIQKVADAHYTWRDQNQDQKWQAYIEQDEKVIKEIQQAMARIQSAKEQKLAEIVLLEHLKLLNLHRTKQATAYQKQAIKHCHQFVDYCNTNTIISDETLFTEFAKAEIEKIDPTILGYHARRMYDIAVGMMESKLGYKNKAKFMLDLAEAARWPLSDL